Protein AF-A0A2G6PPI5-F1 (afdb_monomer_lite)

Sequence (208 aa):
MIILVDEYDTPIINAFNYTNPPIKSTDKENKTYYEKVIGFMQTFLGKAYKDNIYLEKGLLTGVMRVGKESIFSEWNNIKVYDITSNYFSDKFGFTQKEIEDLLDYFNVGDQLPEVEKWYNGYKFGKTDKIYNPWSIMNYLSNIEDGFQAYWVNSSDYSLIQNHIENLSVNKVIETLIEGKTIQKVIKNNFIFEQFDNNIELLWTLLFH

Secondary structure (DSSP, 8-state):
-EEEES-TTHHHHHHHHHTSS--B-SSTT--BHHHHHHHHHHHHHHHHHSS-TT-SEEEE--SS-TTTTTTSTT-SS-----TT-TTSTTSSSB-HHHHHHHHHHTT-GGGHHHHHHHT--EEETTEEEEB-HHHHHHHHH-GGG----TTTTS---HHHHHHHTSHHHHHHHHHHHTT--------S---GGGTTT-THHHHHHHH-

Structure (mmCIF, N/CA/C/O backbone):
data_AF-A0A2G6PPI5-F1
#
_entry.id   AF-A0A2G6PPI5-F1
#
loop_
_atom_site.group_PDB
_atom_site.id
_atom_site.type_symbol
_atom_site.label_atom_id
_atom_site.label_alt_id
_atom_site.label_comp_id
_atom_site.label_asym_id
_atom_site.label_entity_id
_atom_site.label_seq_id
_atom_site.pdbx_PDB_ins_code
_atom_site.Cartn_x
_atom_site.Cartn_y
_atom_site.Cartn_z
_atom_site.occupancy
_atom_site.B_iso_or_equiv
_atom_site.auth_seq_id
_atom_site.auth_comp_id
_atom_site.auth_asym_id
_atom_site.auth_atom_id
_atom_site.pdbx_PDB_model_num
ATOM 1 N N . MET A 1 1 ? -8.029 -6.102 -26.745 1.00 93.56 1 MET A N 1
ATOM 2 C CA . MET A 1 1 ? -7.362 -6.975 -25.747 1.00 93.56 1 MET A CA 1
ATOM 3 C C . MET A 1 1 ? -7.158 -6.178 -24.476 1.00 93.56 1 MET A C 1
ATOM 5 O O . MET A 1 1 ? -6.730 -5.032 -24.551 1.00 93.56 1 MET A O 1
ATOM 9 N N . ILE A 1 2 ? -7.466 -6.771 -23.328 1.00 96.44 2 ILE A N 1
ATOM 10 C CA . ILE A 1 2 ? -7.207 -6.171 -22.017 1.00 96.44 2 ILE A CA 1
ATOM 11 C C . ILE A 1 2 ? -6.012 -6.903 -21.409 1.00 96.44 2 ILE A C 1
ATOM 13 O O . ILE A 1 2 ? -5.987 -8.131 -21.440 1.00 96.44 2 ILE A O 1
ATOM 17 N N . ILE A 1 3 ? -5.032 -6.163 -20.890 1.00 95.50 3 ILE A N 1
ATOM 18 C CA . ILE A 1 3 ? -3.867 -6.735 -20.205 1.00 95.50 3 ILE A CA 1
ATOM 19 C C . ILE A 1 3 ? -3.870 -6.261 -18.753 1.00 95.50 3 ILE A C 1
ATOM 21 O O . ILE A 1 3 ? -3.833 -5.057 -18.488 1.00 95.50 3 ILE A O 1
ATOM 25 N N . LEU A 1 4 ? -3.912 -7.214 -17.826 1.00 95.81 4 LEU A N 1
ATOM 26 C CA . LEU A 1 4 ? -3.816 -6.985 -16.388 1.00 95.81 4 LEU A CA 1
ATOM 27 C C . LEU A 1 4 ? -2.541 -7.671 -15.901 1.00 95.81 4 LEU A C 1
ATOM 29 O O . LEU A 1 4 ? -2.357 -8.861 -16.154 1.00 95.81 4 LEU A O 1
ATOM 33 N N . VAL A 1 5 ? -1.665 -6.918 -15.250 1.00 93.81 5 VAL A N 1
ATOM 34 C CA . VAL A 1 5 ? -0.437 -7.436 -14.646 1.00 93.81 5 VAL A CA 1
ATOM 35 C C . VAL A 1 5 ? -0.459 -7.049 -13.182 1.00 93.81 5 VAL A C 1
ATOM 37 O O . VAL A 1 5 ? -0.509 -5.862 -12.863 1.00 93.81 5 VAL A O 1
ATOM 40 N N . ASP A 1 6 ? -0.429 -8.062 -12.329 1.00 93.06 6 ASP A N 1
ATOM 41 C CA . ASP A 1 6 ? -0.280 -7.880 -10.895 1.00 93.06 6 ASP A CA 1
ATOM 42 C C . ASP A 1 6 ? 1.181 -8.005 -10.480 1.00 93.06 6 ASP A C 1
ATOM 44 O O . ASP A 1 6 ? 1.959 -8.683 -11.157 1.00 93.06 6 ASP A O 1
ATOM 48 N N . GLU A 1 7 ? 1.537 -7.304 -9.408 1.00 89.50 7 GLU A N 1
ATOM 49 C CA . GLU A 1 7 ? 2.881 -7.258 -8.832 1.00 89.50 7 GLU A CA 1
ATOM 50 C C . GLU A 1 7 ? 4.004 -7.085 -9.874 1.00 89.50 7 GLU A C 1
ATOM 52 O O . GLU A 1 7 ? 5.002 -7.814 -9.896 1.00 89.50 7 GLU A O 1
ATOM 57 N N . TYR A 1 8 ? 3.849 -6.109 -10.781 1.00 89.88 8 TYR A N 1
ATOM 58 C CA . TYR A 1 8 ? 4.819 -5.888 -11.867 1.00 89.88 8 TYR A CA 1
ATOM 59 C C . TYR A 1 8 ? 6.235 -5.575 -11.347 1.00 89.88 8 TYR A C 1
ATOM 61 O O . TYR A 1 8 ? 7.221 -5.727 -12.071 1.00 89.88 8 TYR A O 1
ATOM 69 N N . ASP A 1 9 ? 6.330 -5.095 -10.112 1.00 85.50 9 ASP A N 1
ATOM 70 C CA . ASP A 1 9 ? 7.532 -4.658 -9.424 1.00 85.50 9 ASP A CA 1
ATOM 71 C C . ASP A 1 9 ? 8.243 -5.776 -8.647 1.00 85.50 9 ASP A C 1
ATOM 73 O O . ASP A 1 9 ? 9.457 -5.683 -8.456 1.00 85.50 9 ASP A O 1
ATOM 77 N N . THR A 1 10 ? 7.560 -6.869 -8.289 1.00 87.19 10 THR A N 1
ATOM 78 C CA . THR A 1 10 ? 8.147 -8.008 -7.556 1.00 87.19 10 THR A CA 1
ATOM 79 C C . THR A 1 10 ? 9.418 -8.567 -8.216 1.00 87.19 10 THR A C 1
ATOM 81 O O . THR A 1 10 ? 10.431 -8.722 -7.524 1.00 87.19 10 THR A O 1
ATOM 84 N N . PRO A 1 11 ? 9.469 -8.828 -9.542 1.00 88.38 11 PRO A N 1
ATOM 85 C CA . PRO A 1 11 ? 10.698 -9.299 -10.185 1.00 88.38 11 PRO A CA 1
ATOM 86 C C . PRO A 1 11 ? 11.864 -8.311 -10.052 1.00 88.38 11 PRO A C 1
ATOM 88 O O . PRO A 1 11 ? 13.015 -8.728 -9.930 1.00 88.38 11 PRO A O 1
ATOM 91 N N . ILE A 1 12 ? 11.569 -7.009 -10.061 1.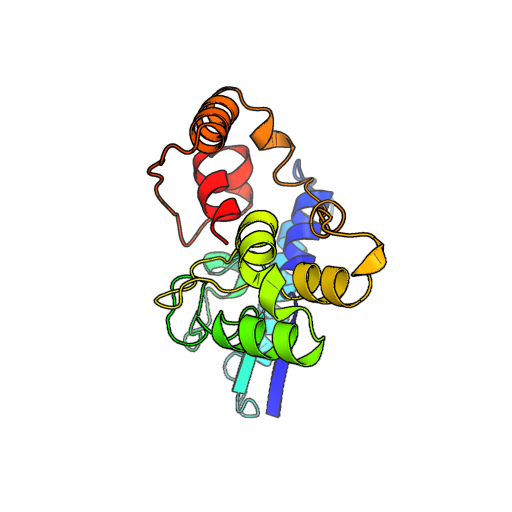00 85.94 12 ILE A N 1
ATOM 92 C CA . ILE A 1 12 ? 12.561 -5.935 -9.966 1.00 85.94 12 ILE A CA 1
ATOM 93 C C . ILE A 1 12 ? 13.124 -5.866 -8.548 1.00 85.94 12 ILE A C 1
ATOM 95 O O . ILE A 1 12 ? 14.342 -5.833 -8.372 1.00 85.94 12 ILE A O 1
ATOM 99 N N . ILE A 1 13 ? 12.234 -5.881 -7.554 1.00 81.19 13 ILE A N 1
ATOM 100 C CA . ILE A 1 13 ? 12.577 -5.870 -6.131 1.00 81.19 13 ILE A CA 1
ATOM 101 C C . ILE A 1 13 ? 13.442 -7.086 -5.794 1.00 81.19 13 ILE A C 1
ATOM 103 O O . ILE A 1 13 ? 14.524 -6.944 -5.227 1.00 81.19 13 ILE A O 1
ATOM 107 N N . ASN A 1 14 ? 13.025 -8.276 -6.230 1.00 84.88 14 ASN A N 1
ATOM 108 C CA . ASN A 1 14 ? 13.793 -9.498 -6.016 1.00 84.88 14 ASN A CA 1
ATOM 109 C C . ASN A 1 14 ? 15.175 -9.411 -6.668 1.00 84.88 14 ASN A C 1
ATOM 111 O O . ASN A 1 14 ? 16.177 -9.750 -6.041 1.00 84.88 14 ASN A O 1
ATOM 115 N N . ALA A 1 15 ? 15.260 -8.930 -7.910 1.00 84.81 15 ALA A N 1
ATOM 116 C CA . ALA A 1 15 ? 16.539 -8.787 -8.596 1.00 84.81 15 ALA A CA 1
ATOM 117 C C . ALA A 1 15 ? 17.489 -7.819 -7.879 1.00 84.81 15 ALA A C 1
ATOM 119 O O . ALA A 1 15 ? 18.691 -8.092 -7.820 1.00 84.81 15 ALA A O 1
ATOM 120 N N . PHE A 1 16 ? 16.958 -6.734 -7.309 1.00 80.12 16 PHE A N 1
ATOM 121 C CA . PHE A 1 16 ? 17.731 -5.829 -6.467 1.00 80.12 16 PHE A CA 1
ATOM 122 C C . PHE A 1 16 ? 18.237 -6.547 -5.210 1.00 80.12 16 PHE A C 1
ATOM 124 O O . PHE A 1 16 ? 19.443 -6.588 -4.985 1.00 80.12 16 PHE A O 1
ATOM 131 N N . ASN A 1 17 ? 17.348 -7.200 -4.455 1.00 78.44 17 ASN A N 1
ATOM 132 C CA . ASN A 1 17 ? 17.696 -7.899 -3.212 1.00 78.44 17 ASN A CA 1
ATOM 133 C C . ASN A 1 17 ? 18.764 -8.982 -3.409 1.00 78.44 17 ASN A C 1
ATOM 135 O O . ASN A 1 17 ? 19.702 -9.078 -2.623 1.00 78.44 17 ASN A O 1
ATOM 139 N N . TYR A 1 18 ? 18.672 -9.769 -4.485 1.00 77.50 18 TYR A N 1
ATOM 140 C CA . TYR A 1 18 ? 19.661 -10.810 -4.787 1.00 77.50 18 TYR A CA 1
ATOM 141 C C . TYR A 1 18 ? 21.028 -10.268 -5.209 1.00 77.50 18 TYR A C 1
ATOM 143 O O . TYR A 1 18 ? 22.013 -11.007 -5.178 1.00 77.50 18 TYR A O 1
ATOM 151 N N . THR A 1 19 ? 21.102 -9.012 -5.649 1.00 73.06 19 THR A N 1
ATOM 152 C CA . THR A 1 19 ? 22.340 -8.408 -6.148 1.00 73.06 19 THR A CA 1
ATOM 153 C C . THR A 1 19 ? 22.688 -7.117 -5.442 1.00 73.06 19 THR A C 1
ATOM 155 O O . THR A 1 19 ? 23.287 -6.242 -6.052 1.00 73.06 19 THR A O 1
ATOM 158 N N . ASN A 1 20 ? 22.362 -7.000 -4.157 1.00 68.19 20 ASN A N 1
ATOM 159 C CA . ASN A 1 20 ? 22.880 -5.928 -3.324 1.00 68.19 20 ASN A CA 1
ATOM 160 C C . ASN A 1 20 ? 23.884 -6.499 -2.301 1.00 68.19 20 ASN A C 1
ATOM 162 O O . ASN A 1 20 ? 23.469 -7.251 -1.418 1.00 68.19 20 ASN A O 1
ATOM 166 N N . PRO A 1 21 ? 25.200 -6.206 -2.408 1.00 67.62 21 PRO A N 1
ATOM 167 C CA . PRO A 1 21 ? 25.845 -5.280 -3.348 1.00 67.62 21 PRO A CA 1
ATOM 168 C C . PRO A 1 21 ? 25.907 -5.802 -4.802 1.00 67.62 21 PRO A C 1
ATOM 170 O O . PRO A 1 21 ? 25.935 -7.017 -5.017 1.00 67.62 21 PRO A O 1
ATOM 173 N N . PRO A 1 22 ? 25.979 -4.903 -5.809 1.00 71.88 22 PRO A N 1
ATOM 174 C CA . PRO A 1 22 ? 25.900 -5.248 -7.231 1.00 71.88 22 PRO A CA 1
ATOM 175 C C . PRO A 1 22 ? 27.011 -6.192 -7.685 1.00 71.88 22 PRO A C 1
ATOM 177 O O . PRO A 1 22 ? 28.192 -5.843 -7.694 1.00 71.88 22 PRO A O 1
ATOM 180 N N . ILE A 1 23 ? 26.611 -7.376 -8.158 1.00 74.44 23 ILE A N 1
ATOM 181 C CA . ILE A 1 23 ? 27.499 -8.346 -8.805 1.00 74.44 23 ILE A CA 1
ATOM 182 C C . ILE A 1 23 ? 27.323 -8.218 -10.318 1.00 74.44 23 ILE A C 1
ATOM 184 O O . ILE A 1 23 ? 26.302 -8.620 -10.885 1.00 74.44 23 ILE A O 1
ATOM 188 N N . LYS A 1 24 ? 28.327 -7.645 -10.988 1.00 74.56 24 LYS A N 1
ATOM 189 C CA . LYS A 1 24 ? 28.357 -7.597 -12.454 1.00 74.56 24 LYS A CA 1
ATOM 190 C C . LYS A 1 24 ? 28.578 -8.994 -13.012 1.00 74.56 24 LYS A C 1
ATOM 192 O O . LYS A 1 24 ? 29.426 -9.743 -12.526 1.00 74.56 24 LYS A O 1
ATOM 197 N N . SER A 1 25 ? 27.814 -9.343 -14.039 1.00 71.12 25 SER A N 1
ATOM 198 C CA . SER A 1 25 ? 28.033 -10.603 -14.739 1.00 71.12 25 SER A CA 1
ATOM 199 C C . SER A 1 25 ? 29.311 -10.553 -15.579 1.00 71.12 25 SER A C 1
ATOM 201 O O . SER A 1 25 ? 29.721 -9.499 -16.056 1.00 71.12 25 SER A O 1
ATOM 203 N N . THR A 1 26 ? 29.936 -11.714 -15.772 1.00 75.75 26 THR A N 1
ATOM 204 C CA . THR A 1 26 ? 31.143 -11.883 -16.600 1.00 75.75 26 THR A CA 1
ATOM 205 C C . THR A 1 26 ? 30.839 -11.975 -18.096 1.00 75.75 26 THR A C 1
ATOM 207 O O . THR A 1 26 ? 31.728 -12.274 -18.895 1.00 75.75 26 THR A O 1
ATOM 210 N N . ASP A 1 27 ? 29.583 -11.761 -18.490 1.00 75.12 27 ASP A N 1
ATOM 211 C CA . ASP A 1 27 ? 29.202 -11.768 -19.893 1.00 75.12 27 ASP A CA 1
ATOM 212 C C . ASP A 1 27 ? 29.627 -10.480 -20.612 1.00 75.12 27 ASP A C 1
ATOM 214 O O . ASP A 1 27 ? 30.097 -9.510 -20.015 1.00 75.12 27 ASP A O 1
ATOM 218 N N . LYS A 1 28 ? 29.479 -10.483 -21.939 1.00 74.25 28 LYS A N 1
ATOM 219 C CA . LYS A 1 28 ? 29.924 -9.383 -22.803 1.00 74.25 28 LYS A CA 1
ATOM 220 C C . LYS A 1 28 ? 29.236 -8.048 -22.504 1.00 74.25 28 LYS A C 1
ATOM 222 O O . LYS A 1 28 ? 29.774 -7.016 -22.892 1.00 74.25 28 LYS A O 1
ATOM 227 N N . GLU A 1 29 ? 28.061 -8.060 -21.875 1.00 76.50 29 GLU A N 1
ATOM 228 C CA . GLU A 1 29 ? 27.301 -6.842 -21.594 1.00 76.50 29 GLU A CA 1
ATOM 229 C C . GLU A 1 29 ? 27.729 -6.177 -20.281 1.00 76.50 29 GLU A C 1
ATOM 231 O O . GLU A 1 29 ? 27.460 -4.991 -20.103 1.00 76.50 29 GLU A O 1
ATOM 236 N N . ASN A 1 30 ? 28.417 -6.903 -19.386 1.00 80.50 30 ASN A N 1
ATOM 237 C CA . ASN A 1 30 ? 28.917 -6.400 -18.099 1.00 80.50 30 ASN A CA 1
ATOM 238 C C . ASN A 1 30 ? 27.819 -5.756 -17.222 1.00 80.50 30 ASN A C 1
ATOM 240 O O . ASN A 1 30 ? 28.081 -4.836 -16.441 1.00 80.50 30 ASN A O 1
ATOM 244 N N . LYS A 1 31 ? 26.580 -6.241 -17.374 1.00 82.00 31 LYS A N 1
ATOM 245 C CA . LYS A 1 31 ? 25.402 -5.817 -16.603 1.00 82.00 31 LYS A CA 1
ATOM 246 C C . LYS A 1 31 ? 25.235 -6.670 -15.349 1.00 82.00 31 LYS A C 1
ATOM 248 O O . LYS A 1 31 ? 25.545 -7.869 -15.350 1.00 82.00 31 LYS A O 1
ATOM 253 N N . THR A 1 32 ? 24.715 -6.066 -14.292 1.00 85.31 32 THR A N 1
ATOM 254 C CA . THR A 1 32 ? 24.200 -6.740 -13.094 1.00 85.31 32 THR A CA 1
ATOM 255 C C . THR A 1 32 ? 22.923 -7.524 -13.416 1.00 85.31 32 THR A C 1
ATOM 257 O O . THR A 1 32 ? 22.286 -7.319 -14.453 1.00 85.31 32 THR A O 1
ATOM 260 N N . TYR A 1 33 ? 22.528 -8.450 -12.538 1.00 85.25 33 TYR A N 1
ATOM 261 C CA . TYR A 1 33 ? 21.252 -9.159 -12.691 1.00 85.25 33 TYR A CA 1
ATOM 262 C C . TYR A 1 33 ? 20.058 -8.195 -12.638 1.00 85.25 33 TYR A C 1
ATOM 264 O O . TYR A 1 33 ? 19.165 -8.290 -13.478 1.00 85.25 33 TYR A O 1
ATOM 272 N N . TYR A 1 34 ? 20.090 -7.223 -11.722 1.00 85.25 34 TYR A N 1
ATOM 273 C CA . TYR A 1 34 ? 19.102 -6.150 -11.635 1.00 85.25 34 TYR A CA 1
ATOM 274 C C . TYR A 1 34 ? 18.933 -5.397 -12.966 1.00 85.25 34 TYR A C 1
ATOM 276 O O . TYR A 1 34 ? 17.823 -5.321 -13.492 1.00 85.25 34 TYR A O 1
ATOM 284 N N . GLU A 1 35 ? 20.025 -4.939 -13.588 1.00 85.75 35 GLU A N 1
ATOM 285 C CA . GLU A 1 35 ? 19.975 -4.243 -14.886 1.00 85.75 35 GLU A CA 1
ATOM 286 C C . GLU A 1 35 ? 19.400 -5.120 -16.011 1.00 85.75 35 GLU A C 1
ATOM 288 O O . GLU A 1 35 ? 18.676 -4.630 -16.882 1.00 85.75 35 GLU A O 1
ATOM 293 N N . LYS A 1 36 ? 19.684 -6.429 -15.997 1.00 88.44 36 LYS A N 1
ATOM 294 C CA . LYS A 1 36 ? 19.104 -7.377 -16.962 1.00 88.44 36 LYS A CA 1
ATOM 295 C C . LYS A 1 36 ? 17.600 -7.530 -16.776 1.00 88.44 36 LYS A C 1
ATOM 297 O O . LYS A 1 36 ? 16.872 -7.537 -17.767 1.00 88.44 36 LYS A O 1
ATOM 302 N N . VAL A 1 37 ? 17.133 -7.626 -15.531 1.00 90.12 37 VAL A N 1
ATOM 303 C CA . VAL A 1 37 ? 15.701 -7.719 -15.216 1.00 90.12 37 VAL A CA 1
ATOM 304 C C . VAL A 1 37 ? 14.978 -6.435 -15.616 1.00 90.12 37 VAL A C 1
ATOM 306 O O . VAL A 1 37 ? 13.949 -6.517 -16.281 1.00 90.12 37 VAL A O 1
ATOM 309 N N . ILE A 1 38 ? 15.543 -5.258 -15.331 1.00 87.69 38 ILE A N 1
ATOM 310 C CA . ILE A 1 38 ? 14.997 -3.976 -15.803 1.00 87.69 38 ILE A CA 1
ATOM 311 C C . ILE A 1 38 ? 14.863 -3.963 -17.333 1.00 87.69 38 ILE A C 1
ATOM 313 O O . ILE A 1 38 ? 13.786 -3.663 -17.847 1.00 87.69 38 ILE A O 1
ATOM 317 N N . GLY A 1 39 ? 15.917 -4.338 -18.067 1.00 89.44 39 GLY A N 1
ATOM 318 C CA . GLY A 1 39 ? 15.889 -4.359 -19.535 1.00 89.44 39 GLY A CA 1
ATOM 319 C C . GLY A 1 39 ? 14.879 -5.359 -20.110 1.00 89.44 39 GLY A C 1
ATOM 320 O O . GLY A 1 39 ? 14.190 -5.065 -21.095 1.00 89.44 39 GLY A O 1
ATOM 321 N N . PHE A 1 40 ? 14.742 -6.525 -19.472 1.00 91.69 40 PHE A N 1
ATOM 322 C CA . PHE A 1 40 ? 13.710 -7.499 -19.815 1.00 91.69 40 PHE A CA 1
ATOM 323 C C . PHE A 1 40 ? 12.308 -6.919 -19.602 1.00 91.69 40 PHE A C 1
ATOM 325 O O . PHE A 1 40 ? 11.506 -6.931 -20.535 1.00 91.69 40 PHE A O 1
ATOM 332 N N . MET A 1 41 ? 12.027 -6.364 -18.418 1.00 91.12 41 MET A N 1
ATOM 333 C CA . MET A 1 41 ? 10.715 -5.806 -18.075 1.00 91.12 41 MET A CA 1
ATOM 334 C C . MET A 1 41 ? 10.343 -4.629 -18.979 1.00 91.12 41 MET A C 1
ATOM 336 O O . MET A 1 41 ? 9.215 -4.572 -19.467 1.00 91.12 41 MET A O 1
ATOM 340 N N . GLN A 1 42 ? 11.296 -3.744 -19.286 1.00 89.06 42 GLN A N 1
ATOM 341 C CA . GLN A 1 42 ? 11.113 -2.642 -20.233 1.00 89.06 42 GLN A CA 1
ATOM 342 C C . GLN A 1 42 ? 10.699 -3.154 -21.618 1.00 89.06 42 GLN A C 1
ATOM 344 O O . GLN A 1 42 ? 9.743 -2.653 -22.207 1.00 89.06 42 GLN A O 1
ATOM 349 N N . THR A 1 43 ? 11.377 -4.186 -22.126 1.00 90.44 43 THR A N 1
ATOM 350 C CA . THR A 1 43 ? 11.065 -4.771 -23.438 1.00 90.44 43 THR A CA 1
ATOM 351 C C . THR A 1 43 ? 9.723 -5.499 -23.427 1.00 90.44 43 THR A C 1
ATOM 353 O O . THR A 1 43 ? 8.919 -5.338 -24.345 1.00 90.44 43 THR A O 1
ATOM 356 N N . PHE A 1 44 ? 9.487 -6.319 -22.404 1.00 91.88 44 PHE A N 1
ATOM 357 C CA . PHE A 1 44 ? 8.300 -7.155 -22.277 1.00 91.88 44 PHE A CA 1
ATOM 358 C C . PHE A 1 44 ? 7.036 -6.307 -22.133 1.00 91.88 44 PHE A C 1
ATOM 360 O O . PHE A 1 44 ? 6.124 -6.406 -22.956 1.00 91.88 44 PHE A O 1
ATOM 367 N N . LEU A 1 45 ? 7.018 -5.414 -21.142 1.00 91.50 45 LEU A N 1
ATOM 368 C CA . LEU A 1 45 ? 5.894 -4.518 -20.914 1.00 91.50 45 LEU A CA 1
ATOM 369 C C . LEU A 1 45 ? 5.783 -3.488 -22.051 1.00 91.50 45 LEU A C 1
ATOM 371 O O . LEU A 1 45 ? 4.684 -3.213 -22.521 1.00 91.50 45 LEU A O 1
ATOM 375 N N . GLY A 1 46 ? 6.901 -2.978 -22.577 1.00 90.12 46 GLY A N 1
ATOM 376 C CA . GLY A 1 46 ? 6.892 -2.067 -23.723 1.00 90.12 46 GLY A CA 1
ATOM 377 C C . GLY A 1 46 ? 6.172 -2.665 -24.932 1.00 90.12 46 GLY A C 1
ATOM 378 O O . GLY A 1 46 ? 5.233 -2.065 -25.439 1.00 90.12 46 GLY A O 1
ATOM 379 N N . LYS A 1 47 ? 6.517 -3.890 -25.345 1.00 90.19 47 LYS A N 1
ATOM 380 C CA . LYS A 1 47 ? 5.832 -4.568 -26.463 1.00 90.19 47 LYS A CA 1
ATOM 381 C C . LYS A 1 47 ? 4.343 -4.815 -26.214 1.00 90.19 47 LYS A C 1
ATOM 383 O O . LYS A 1 47 ? 3.566 -4.861 -27.164 1.00 90.19 47 LYS A O 1
ATOM 388 N N . ALA A 1 48 ? 3.952 -5.020 -24.960 1.00 91.50 48 ALA A N 1
ATOM 389 C CA . ALA A 1 48 ? 2.569 -5.291 -24.596 1.00 91.50 48 ALA A CA 1
ATOM 390 C C . ALA A 1 48 ? 1.705 -4.017 -24.565 1.00 91.50 48 ALA A C 1
ATOM 392 O O . ALA A 1 48 ? 0.557 -4.060 -25.013 1.00 91.50 48 ALA A O 1
ATOM 393 N N . TYR A 1 49 ? 2.246 -2.898 -24.072 1.00 90.31 49 TYR A N 1
ATOM 394 C CA . TYR A 1 49 ? 1.470 -1.699 -23.736 1.00 90.31 49 TYR A CA 1
ATOM 395 C C . TYR A 1 49 ? 1.745 -0.469 -24.617 1.00 90.31 49 TYR A C 1
ATOM 397 O O . TYR A 1 49 ? 0.888 0.415 -24.709 1.00 90.31 49 TYR A O 1
ATOM 405 N N . LYS A 1 50 ? 2.912 -0.386 -25.264 1.00 87.81 50 LYS A N 1
ATOM 406 C CA . LYS A 1 50 ? 3.301 0.729 -26.138 1.00 87.81 50 LYS A CA 1
ATOM 407 C C . LYS A 1 50 ? 3.029 0.369 -27.598 1.00 87.81 50 LYS A C 1
ATOM 409 O O . LYS A 1 50 ? 3.434 -0.692 -28.059 1.00 87.81 50 LYS A O 1
ATOM 414 N N . ASP A 1 51 ? 2.327 1.254 -28.307 1.00 84.81 51 ASP A N 1
ATOM 415 C CA . ASP A 1 51 ? 1.998 1.143 -29.741 1.00 84.81 51 ASP A CA 1
ATOM 416 C C . ASP A 1 51 ? 1.300 -0.174 -30.156 1.00 84.81 51 ASP A C 1
ATOM 418 O O . ASP A 1 51 ? 1.223 -0.521 -31.337 1.00 84.81 51 ASP A O 1
ATOM 422 N N . ASN A 1 52 ? 0.747 -0.914 -29.190 1.00 90.19 52 ASN A N 1
ATOM 423 C CA . ASN A 1 52 ? 0.032 -2.155 -29.443 1.00 90.19 52 ASN A CA 1
ATOM 424 C C . ASN A 1 52 ? -1.399 -1.854 -29.902 1.00 90.19 52 ASN A C 1
ATOM 426 O O . ASN A 1 52 ? -2.280 -1.584 -29.089 1.00 90.19 52 ASN A O 1
ATOM 430 N N . ILE A 1 53 ? -1.644 -1.962 -31.209 1.00 92.69 53 ILE A N 1
ATOM 431 C CA . ILE A 1 53 ? -2.954 -1.696 -31.830 1.00 92.69 53 ILE A CA 1
ATOM 432 C C . ILE A 1 53 ? -4.082 -2.615 -31.337 1.00 92.69 53 ILE A C 1
ATOM 434 O O . ILE A 1 53 ? -5.255 -2.311 -31.538 1.00 92.69 53 ILE A O 1
ATOM 438 N N . TYR A 1 54 ? -3.745 -3.745 -30.710 1.00 94.25 54 TYR A N 1
ATOM 439 C CA . TYR A 1 54 ? -4.725 -4.670 -30.146 1.00 94.25 54 TYR A CA 1
ATOM 440 C C . TYR A 1 54 ? -5.050 -4.358 -28.683 1.00 94.25 54 TYR A C 1
ATOM 442 O O . TYR A 1 54 ? -5.993 -4.941 -28.137 1.00 94.25 54 TYR A O 1
ATOM 450 N N . LEU A 1 55 ? -4.287 -3.477 -28.029 1.00 93.44 55 LEU A N 1
ATOM 451 C CA . LEU A 1 55 ? -4.519 -3.083 -26.648 1.00 93.44 55 LEU A CA 1
ATOM 452 C C . LEU A 1 55 ? -5.700 -2.115 -26.566 1.00 93.44 55 LEU A C 1
ATOM 454 O O . LEU A 1 55 ? -5.678 -1.022 -27.117 1.00 93.44 55 LEU A O 1
ATOM 458 N N . GLU A 1 56 ? -6.720 -2.519 -25.820 1.00 94.44 56 GLU A N 1
ATOM 459 C CA . GLU A 1 56 ? -7.878 -1.686 -25.498 1.00 94.44 56 GLU A CA 1
ATOM 460 C C . GLU A 1 56 ? -7.702 -1.010 -24.133 1.00 94.44 56 GLU A C 1
ATOM 462 O O . GLU A 1 56 ? -7.966 0.181 -23.979 1.00 94.44 56 GLU A O 1
ATOM 467 N N . LYS A 1 57 ? -7.229 -1.764 -23.131 1.00 93.00 57 LYS A N 1
ATOM 468 C CA . LYS A 1 57 ? -6.944 -1.254 -21.787 1.00 93.00 57 LYS A CA 1
ATOM 469 C C . LYS A 1 57 ? -5.827 -2.051 -21.122 1.00 93.00 57 LYS A C 1
ATOM 471 O O . LYS A 1 57 ? -5.730 -3.266 -21.289 1.00 93.00 57 LYS A O 1
ATOM 476 N N . GLY A 1 58 ? -5.021 -1.345 -20.339 1.00 92.62 58 GLY A N 1
ATOM 477 C CA . GLY A 1 58 ? -3.956 -1.901 -19.524 1.00 92.62 58 GLY A CA 1
ATOM 478 C C . GLY A 1 58 ? -4.099 -1.512 -18.054 1.00 92.62 58 GLY A C 1
ATOM 479 O O . GLY A 1 58 ? -4.396 -0.352 -17.769 1.00 92.62 58 GLY A O 1
ATOM 480 N N . LEU A 1 59 ? -3.873 -2.454 -17.138 1.00 92.81 59 LEU A N 1
ATOM 481 C CA . LEU A 1 59 ? -3.709 -2.189 -15.707 1.00 92.81 59 LEU A CA 1
ATOM 482 C C . LEU A 1 59 ? -2.448 -2.892 -15.205 1.00 92.81 59 LEU A C 1
ATOM 484 O O . LEU A 1 59 ? -2.195 -4.041 -15.566 1.00 92.81 59 LEU A O 1
ATOM 488 N N . LEU A 1 60 ? -1.678 -2.171 -14.398 1.00 91.19 60 LEU A N 1
ATOM 489 C CA . LEU A 1 60 ? -0.496 -2.654 -13.697 1.00 91.19 60 LEU A CA 1
ATOM 490 C C . LEU A 1 60 ? -0.701 -2.342 -12.216 1.00 91.19 60 LEU A C 1
ATOM 492 O O . LEU A 1 60 ? -0.998 -1.191 -11.883 1.00 91.19 60 LEU A O 1
ATOM 496 N N . THR A 1 61 ? -0.549 -3.340 -11.355 1.00 91.00 61 THR A N 1
ATOM 497 C CA . THR A 1 61 ? -0.538 -3.181 -9.897 1.00 91.00 61 THR A CA 1
ATOM 498 C C . THR A 1 61 ? 0.819 -3.592 -9.350 1.00 91.00 61 THR A C 1
ATOM 500 O O . THR A 1 61 ? 1.510 -4.432 -9.922 1.00 91.00 61 THR A O 1
ATOM 503 N N . GLY A 1 62 ? 1.235 -2.922 -8.287 1.00 86.19 62 GLY A N 1
ATOM 504 C CA . GLY A 1 62 ? 2.515 -3.127 -7.628 1.00 86.19 62 GLY A CA 1
ATOM 505 C C . GLY A 1 62 ? 2.547 -2.336 -6.332 1.00 86.19 62 GLY A C 1
ATOM 506 O O . GLY A 1 62 ? 1.764 -1.395 -6.166 1.00 86.19 62 GLY A O 1
ATOM 507 N N . VAL A 1 63 ? 3.427 -2.734 -5.423 1.00 78.44 63 VAL A N 1
ATOM 508 C CA . VAL A 1 63 ? 3.554 -2.116 -4.097 1.00 78.44 63 VAL A CA 1
ATOM 509 C C . VAL A 1 63 ? 4.410 -0.861 -4.203 1.00 78.44 63 VAL A C 1
ATOM 511 O O . VAL A 1 63 ? 4.046 0.227 -3.769 1.00 78.44 63 VAL A O 1
ATOM 514 N N . MET A 1 64 ? 5.555 -0.995 -4.855 1.00 73.44 64 MET A N 1
ATOM 515 C CA . MET A 1 64 ? 6.538 0.051 -4.991 1.00 73.44 64 MET A CA 1
ATOM 516 C C . MET A 1 64 ? 6.444 0.718 -6.359 1.00 73.44 64 MET A C 1
ATOM 518 O O . MET A 1 64 ? 6.252 0.114 -7.418 1.00 73.44 64 MET A O 1
ATOM 522 N N . ARG A 1 65 ? 6.691 2.026 -6.358 1.00 68.81 65 ARG A N 1
ATOM 523 C CA . ARG A 1 65 ? 6.802 2.827 -7.578 1.00 68.81 65 ARG A CA 1
ATOM 524 C C . ARG A 1 65 ? 8.194 2.699 -8.211 1.00 68.81 65 ARG A C 1
ATOM 526 O O . ARG A 1 65 ? 8.851 3.697 -8.512 1.00 68.81 65 ARG A O 1
ATOM 533 N N . VAL A 1 66 ? 8.663 1.467 -8.400 1.00 60.06 66 VAL A N 1
ATOM 534 C CA . VAL A 1 66 ? 9.977 1.199 -8.994 1.00 60.06 66 VAL A CA 1
ATOM 535 C C . VAL A 1 66 ? 9.895 1.359 -10.508 1.00 60.06 66 VAL A C 1
ATOM 537 O O . VAL A 1 66 ? 9.043 0.790 -11.180 1.00 60.06 66 VAL A O 1
ATOM 540 N N . GLY A 1 67 ? 10.817 2.136 -11.070 1.00 58.34 67 GLY A N 1
ATOM 541 C CA . GLY A 1 67 ? 11.101 2.062 -12.499 1.00 58.34 67 GLY A CA 1
ATOM 542 C C . GLY A 1 67 ? 10.241 2.924 -13.419 1.00 58.34 67 GLY A C 1
ATOM 543 O O . GLY A 1 67 ? 10.260 2.704 -14.630 1.00 58.34 67 GLY A O 1
ATOM 544 N N . LYS A 1 68 ? 9.575 3.976 -12.914 1.00 59.22 68 LYS A N 1
ATOM 545 C CA . LYS A 1 68 ? 8.994 4.993 -13.813 1.00 59.22 68 LYS A CA 1
ATOM 546 C C . LYS A 1 68 ? 10.040 5.592 -14.761 1.00 59.22 68 LYS A C 1
ATOM 548 O O . LYS A 1 68 ? 9.749 5.787 -15.935 1.00 59.22 68 LYS A O 1
ATOM 553 N N . GLU A 1 69 ? 11.253 5.838 -14.270 1.00 59.00 69 GLU A N 1
ATOM 554 C CA . GLU A 1 69 ? 12.342 6.392 -15.087 1.00 59.00 69 GLU A CA 1
ATOM 555 C C . GLU A 1 69 ? 13.153 5.334 -15.849 1.00 59.00 69 GLU A C 1
ATOM 557 O O . GLU A 1 69 ? 13.874 5.692 -16.774 1.00 59.00 69 GLU A O 1
ATOM 562 N N . SER A 1 70 ? 13.021 4.041 -15.525 1.00 67.12 70 SER A N 1
ATOM 563 C CA . SER A 1 70 ? 13.776 2.972 -16.198 1.00 67.12 70 SER A CA 1
ATOM 564 C C . SER A 1 70 ? 12.919 2.130 -17.149 1.00 67.12 70 SER A C 1
ATOM 566 O O . SER A 1 70 ? 13.251 2.008 -18.322 1.00 67.12 70 SER A O 1
ATOM 568 N N . ILE A 1 71 ? 11.788 1.595 -16.689 1.00 79.75 71 ILE A N 1
ATOM 569 C CA . ILE A 1 71 ? 10.916 0.683 -17.454 1.00 79.75 71 ILE A CA 1
ATOM 570 C C . ILE A 1 71 ? 9.892 1.452 -18.288 1.00 79.75 71 ILE A C 1
ATOM 572 O O . ILE A 1 71 ? 9.574 1.069 -19.414 1.00 79.75 71 ILE A O 1
ATOM 576 N N . PHE A 1 72 ? 9.376 2.546 -17.734 1.00 81.19 72 PHE A N 1
ATOM 577 C CA . PHE A 1 72 ? 8.262 3.296 -18.313 1.00 81.19 72 PHE A CA 1
ATOM 578 C C . PHE A 1 72 ? 8.679 4.604 -18.992 1.00 81.19 72 PHE A C 1
ATOM 580 O O . PHE A 1 72 ? 7.821 5.359 -19.448 1.00 81.19 72 PHE A O 1
ATOM 587 N N . SER A 1 73 ? 9.982 4.875 -19.082 1.00 74.38 73 SER A N 1
ATOM 588 C CA . SER A 1 73 ? 10.534 6.127 -19.618 1.00 74.38 73 SER A CA 1
ATOM 589 C C . SER A 1 73 ? 10.054 6.449 -21.032 1.00 74.38 73 SER A C 1
ATOM 591 O O . SER A 1 73 ? 9.880 7.614 -21.379 1.00 74.38 73 SER A O 1
ATOM 593 N N . GLU A 1 74 ? 9.796 5.422 -21.840 1.00 75.31 74 GLU A N 1
ATOM 594 C CA . GLU A 1 74 ? 9.361 5.592 -23.223 1.00 75.31 74 GLU A CA 1
ATOM 595 C C . GLU A 1 74 ? 7.844 5.507 -23.436 1.00 75.31 74 GLU A C 1
ATOM 597 O O . GLU A 1 74 ? 7.393 5.485 -24.586 1.00 75.31 74 GLU A O 1
ATOM 602 N N . TRP A 1 75 ? 7.056 5.385 -22.366 1.00 83.44 75 TRP A N 1
ATOM 603 C CA . TRP A 1 75 ? 5.608 5.242 -22.463 1.00 83.44 75 TRP A CA 1
ATOM 604 C C . TRP A 1 75 ? 4.956 6.609 -22.304 1.00 83.44 75 TRP A C 1
ATOM 606 O O . TRP A 1 75 ? 5.105 7.286 -21.289 1.00 83.44 75 TRP A O 1
ATOM 616 N N . ASN A 1 76 ? 4.184 7.012 -23.304 1.00 76.81 76 ASN A N 1
ATOM 617 C CA . ASN A 1 76 ? 3.486 8.298 -23.324 1.00 76.81 76 ASN A CA 1
ATOM 618 C C . ASN A 1 76 ? 2.006 8.191 -22.904 1.00 76.81 76 ASN A C 1
ATOM 620 O O . ASN A 1 76 ? 1.305 9.198 -22.869 1.00 76.81 76 ASN A O 1
ATOM 624 N N . ASN A 1 77 ? 1.534 6.988 -22.568 1.00 81.12 77 ASN A N 1
ATOM 625 C CA . ASN A 1 77 ? 0.130 6.654 -22.318 1.00 81.12 77 ASN A CA 1
ATOM 626 C C . ASN A 1 77 ? -0.161 6.185 -20.876 1.00 81.12 77 ASN A C 1
ATOM 628 O O . ASN A 1 77 ? -1.257 5.695 -20.601 1.00 81.12 77 ASN A O 1
ATOM 632 N N . ILE A 1 78 ? 0.785 6.330 -19.940 1.00 85.75 78 ILE A N 1
ATOM 633 C CA . ILE A 1 78 ? 0.610 5.876 -18.551 1.00 85.75 78 ILE A CA 1
ATOM 634 C C . ILE A 1 78 ? -0.075 6.939 -17.700 1.00 85.75 78 ILE A C 1
ATOM 636 O O . ILE A 1 78 ? 0.381 8.080 -17.600 1.00 85.75 78 ILE A O 1
ATOM 640 N N . LYS A 1 79 ? -1.101 6.508 -16.964 1.00 88.31 79 LYS A N 1
ATOM 641 C CA . LYS A 1 79 ? -1.656 7.245 -15.831 1.00 88.31 79 LYS A CA 1
ATOM 642 C C . LYS A 1 79 ? -1.390 6.472 -14.543 1.00 88.31 79 LYS A C 1
ATOM 644 O O . LYS A 1 79 ? -1.692 5.287 -14.466 1.00 88.31 79 LYS A O 1
ATOM 649 N N . VAL A 1 80 ? -0.821 7.151 -13.550 1.00 85.94 80 VAL A N 1
ATOM 650 C CA . VAL A 1 80 ? -0.470 6.567 -12.248 1.00 85.94 80 VAL A CA 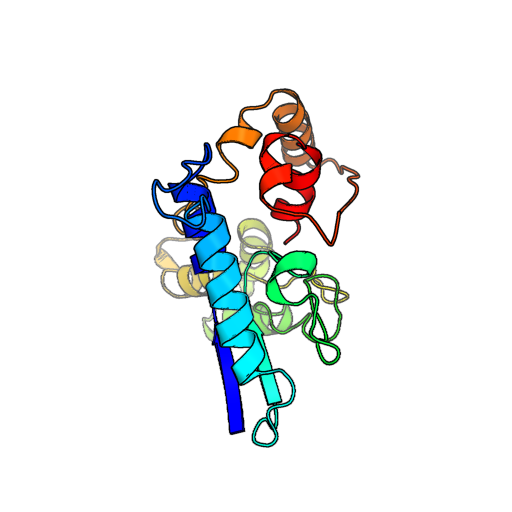1
ATOM 651 C C . VAL A 1 80 ? -1.505 6.993 -11.215 1.00 85.94 80 VAL A C 1
ATOM 653 O O . VAL A 1 80 ? -1.854 8.173 -11.144 1.00 85.94 80 VAL A O 1
ATOM 656 N N . TYR A 1 81 ? -1.972 6.034 -10.421 1.00 89.44 81 TYR A N 1
ATOM 657 C CA . TYR A 1 81 ? -2.892 6.248 -9.312 1.00 89.44 81 TYR A CA 1
ATOM 658 C C . TYR A 1 81 ? -2.266 5.652 -8.050 1.00 89.44 81 TYR A C 1
ATOM 660 O O . TYR A 1 81 ? -2.324 4.446 -7.850 1.00 89.44 81 TYR A O 1
ATOM 668 N N . ASP A 1 82 ? -1.615 6.494 -7.251 1.00 86.38 82 ASP A N 1
ATOM 669 C CA . ASP A 1 82 ? -1.066 6.107 -5.948 1.00 86.38 82 ASP A CA 1
ATOM 670 C C . ASP A 1 82 ? -2.077 6.369 -4.822 1.00 86.38 82 ASP A C 1
ATOM 672 O O . ASP A 1 82 ? -3.205 6.814 -5.065 1.00 86.38 82 ASP A O 1
ATOM 676 N N . ILE A 1 83 ? -1.650 6.134 -3.580 1.00 86.56 83 ILE A N 1
ATOM 677 C CA . ILE A 1 83 ? -2.486 6.285 -2.391 1.00 86.56 83 ILE A CA 1
ATOM 678 C C . ILE A 1 83 ? -3.002 7.713 -2.158 1.00 86.56 83 ILE A C 1
ATOM 680 O O . ILE A 1 83 ? -3.933 7.909 -1.387 1.00 86.56 83 ILE A O 1
ATOM 684 N N . THR A 1 84 ? -2.444 8.729 -2.827 1.00 89.00 84 THR A N 1
ATOM 685 C CA . THR A 1 84 ? -2.934 10.118 -2.749 1.00 89.00 84 THR A CA 1
ATOM 686 C C . THR A 1 84 ? -4.049 10.408 -3.747 1.00 89.00 84 THR A C 1
ATOM 688 O O . THR A 1 84 ? -4.716 11.445 -3.672 1.00 89.00 84 THR A O 1
ATOM 691 N N . SER A 1 85 ? -4.270 9.502 -4.699 1.00 91.19 85 SER A N 1
ATOM 692 C CA . SER A 1 85 ? -5.272 9.670 -5.735 1.00 91.19 85 SER A CA 1
ATOM 693 C C . SER A 1 85 ? -6.679 9.382 -5.227 1.00 91.19 85 SER A C 1
ATOM 695 O O . SER A 1 85 ? -6.950 8.348 -4.628 1.00 91.19 85 SER A O 1
ATOM 697 N N . ASN A 1 86 ? -7.623 10.256 -5.577 1.00 94.06 86 ASN A N 1
ATOM 698 C CA . ASN A 1 86 ? -9.045 10.055 -5.274 1.00 94.06 86 ASN A CA 1
ATOM 699 C C . ASN A 1 86 ? -9.738 9.069 -6.220 1.00 94.06 86 ASN A C 1
ATOM 701 O O . ASN A 1 86 ? -10.908 8.766 -6.030 1.00 94.06 86 ASN A O 1
ATOM 705 N N . TYR A 1 87 ? -9.073 8.635 -7.293 1.00 94.38 87 TYR A N 1
ATOM 706 C CA . TYR A 1 87 ? -9.738 7.840 -8.328 1.00 94.38 87 TYR A CA 1
ATOM 707 C C . TYR A 1 87 ? -10.079 6.421 -7.846 1.00 94.38 87 TYR A C 1
ATOM 709 O O . TYR A 1 87 ? -11.090 5.864 -8.259 1.00 94.38 87 TYR A O 1
ATOM 717 N N . PHE A 1 88 ? -9.241 5.859 -6.969 1.00 92.19 88 PHE A N 1
ATOM 718 C CA . PHE A 1 88 ? -9.404 4.525 -6.383 1.00 92.19 88 PHE A CA 1
ATOM 719 C C . PHE A 1 88 ? -9.343 4.556 -4.851 1.00 92.19 88 PHE A C 1
ATOM 721 O O . PHE A 1 88 ? -9.083 3.534 -4.225 1.00 92.19 88 PHE A O 1
ATOM 728 N N . SER A 1 89 ? -9.547 5.721 -4.230 1.00 93.94 89 SER A N 1
ATOM 729 C CA . SER A 1 89 ? -9.327 5.892 -2.790 1.00 93.94 89 SER A CA 1
ATOM 730 C C . SER A 1 89 ? -10.217 5.012 -1.911 1.00 93.94 89 SER A C 1
ATOM 732 O O . SER A 1 89 ? -9.886 4.770 -0.760 1.00 93.94 89 SER A O 1
ATOM 734 N N . ASP A 1 90 ? -11.334 4.522 -2.435 1.00 94.31 90 ASP A N 1
ATOM 735 C CA . ASP A 1 90 ? -12.261 3.611 -1.766 1.00 94.31 90 ASP A CA 1
ATOM 736 C C . ASP A 1 90 ? -12.099 2.142 -2.203 1.00 94.31 90 ASP A C 1
ATOM 738 O O . ASP A 1 90 ? -12.960 1.326 -1.902 1.00 94.31 90 ASP A O 1
ATOM 742 N N . LYS A 1 91 ? -11.042 1.798 -2.957 1.00 92.56 91 LYS A N 1
ATOM 743 C CA . LYS A 1 91 ? -10.859 0.460 -3.562 1.00 92.56 91 LYS A CA 1
ATOM 744 C C . LYS A 1 91 ? -9.719 -0.364 -2.961 1.00 92.56 91 LYS A C 1
ATOM 746 O O . LYS A 1 91 ? -9.529 -1.502 -3.375 1.00 92.56 91 LYS A O 1
ATOM 751 N N . PHE A 1 92 ? -8.965 0.190 -2.012 1.00 89.56 92 PHE A N 1
ATOM 752 C CA . PHE A 1 92 ? -7.795 -0.464 -1.405 1.00 89.56 92 PHE A CA 1
ATOM 753 C C . PHE A 1 92 ? -8.109 -1.258 -0.127 1.00 89.56 92 PHE A C 1
ATOM 755 O O . PHE A 1 92 ? -7.212 -1.836 0.480 1.00 89.56 92 PHE A O 1
ATOM 762 N N . GLY A 1 93 ? -9.371 -1.298 0.296 1.00 94.12 93 GLY A N 1
ATOM 763 C CA . GLY A 1 93 ? -9.798 -2.022 1.484 1.00 94.12 93 GLY A CA 1
ATOM 764 C C . GLY A 1 93 ? -11.280 -1.821 1.758 1.00 94.12 93 GLY A C 1
ATOM 765 O O . GLY A 1 93 ? -12.008 -1.373 0.875 1.00 94.12 93 GLY A O 1
ATOM 766 N N . PHE A 1 94 ? -11.712 -2.126 2.979 1.00 97.06 94 PHE A N 1
ATOM 767 C CA . PHE A 1 94 ? -13.088 -1.870 3.395 1.00 97.06 94 PHE A CA 1
ATOM 768 C C . PHE A 1 94 ? -13.246 -0.430 3.864 1.00 97.06 94 PHE A C 1
ATOM 770 O O . PHE A 1 94 ? -12.457 0.073 4.659 1.00 97.06 94 PHE A O 1
ATOM 777 N N . THR A 1 95 ? -14.284 0.239 3.395 1.00 97.12 95 THR A N 1
ATOM 778 C CA . THR A 1 95 ? -14.708 1.535 3.919 1.00 97.12 95 THR A CA 1
ATOM 779 C C . THR A 1 95 ? -15.309 1.386 5.314 1.00 97.12 95 THR A C 1
ATOM 781 O O . THR A 1 95 ? -15.807 0.323 5.678 1.00 97.12 95 THR A O 1
ATOM 784 N N . GLN A 1 96 ? -15.350 2.482 6.077 1.00 96.56 96 GLN A N 1
ATOM 785 C CA . GLN A 1 96 ? -16.068 2.533 7.358 1.00 96.56 96 GLN A CA 1
ATOM 786 C C . GLN A 1 96 ? -17.480 1.940 7.265 1.00 96.56 96 GLN A C 1
ATOM 788 O O . GLN A 1 96 ? -17.883 1.167 8.128 1.00 96.56 96 GLN A O 1
ATOM 793 N N . LYS A 1 97 ? -18.220 2.281 6.202 1.00 96.81 97 LYS A N 1
ATOM 794 C CA . LYS A 1 97 ? -19.592 1.808 6.029 1.00 96.81 97 LYS A CA 1
ATOM 795 C C . LYS A 1 97 ? -19.651 0.293 5.817 1.00 96.81 97 LYS A C 1
ATOM 797 O O . LYS A 1 97 ? -20.494 -0.368 6.408 1.00 96.81 97 LYS A O 1
ATOM 802 N N . GLU A 1 98 ? -18.737 -0.254 5.019 1.00 97.81 98 GLU A N 1
ATOM 803 C CA . GLU A 1 98 ? -18.640 -1.702 4.814 1.00 97.81 98 GLU A CA 1
ATOM 804 C C . GLU A 1 98 ? -18.241 -2.435 6.100 1.00 97.81 98 GLU A C 1
ATOM 806 O O . GLU A 1 98 ? -18.728 -3.535 6.329 1.00 97.81 98 GLU A O 1
ATOM 811 N N . ILE A 1 99 ? -17.414 -1.833 6.963 1.00 97.69 99 ILE A N 1
ATOM 812 C CA . ILE A 1 99 ? -17.105 -2.400 8.284 1.00 97.69 99 ILE A CA 1
ATOM 813 C C . ILE A 1 99 ? -18.334 -2.433 9.184 1.00 97.69 99 ILE A C 1
ATOM 815 O O . ILE A 1 99 ? -18.604 -3.471 9.777 1.00 97.69 99 ILE A O 1
ATOM 819 N N . GLU A 1 100 ? -19.090 -1.340 9.271 1.00 97.69 100 GLU A N 1
ATOM 820 C CA . GLU A 1 100 ? -20.344 -1.305 10.035 1.00 97.69 100 GLU A CA 1
ATOM 821 C C . GLU A 1 100 ? -21.308 -2.400 9.555 1.00 97.69 100 GLU A C 1
ATOM 823 O O . GLU A 1 100 ? -21.783 -3.204 10.355 1.00 97.69 100 GLU A O 1
ATOM 828 N N . ASP A 1 101 ? -21.509 -2.497 8.237 1.00 98.12 101 ASP A N 1
ATOM 829 C CA . ASP A 1 101 ? -22.405 -3.488 7.636 1.00 98.12 101 ASP A CA 1
ATOM 830 C C . ASP A 1 101 ? -21.912 -4.934 7.862 1.00 98.12 101 ASP A C 1
ATOM 832 O O . ASP A 1 101 ? -22.717 -5.837 8.107 1.00 98.12 101 ASP A O 1
ATOM 836 N N . LEU A 1 102 ? -20.595 -5.172 7.812 1.00 97.31 102 LEU A N 1
ATOM 837 C CA . LEU A 1 102 ? -19.996 -6.478 8.103 1.00 97.31 102 LEU A CA 1
ATOM 838 C C . LEU A 1 102 ? -20.163 -6.861 9.577 1.00 97.31 102 LEU A C 1
ATOM 840 O O . LEU A 1 102 ? -20.572 -7.982 9.868 1.00 97.31 102 LEU A O 1
ATOM 844 N N . LEU A 1 103 ? -19.870 -5.960 10.514 1.00 97.50 103 LEU A N 1
ATOM 845 C CA . LEU A 1 103 ? -19.990 -6.257 11.943 1.00 97.50 103 LEU A CA 1
ATOM 846 C C . LEU A 1 103 ? -21.442 -6.549 12.334 1.00 97.50 103 LEU A C 1
ATOM 848 O O . LEU A 1 103 ? -21.696 -7.494 13.084 1.00 97.50 103 LEU A O 1
ATOM 852 N N . ASP A 1 104 ? -22.393 -5.804 11.772 1.00 97.62 104 ASP A N 1
ATOM 853 C CA . ASP A 1 104 ? -23.820 -6.064 11.956 1.00 97.62 104 ASP A CA 1
ATOM 854 C C . ASP A 1 104 ? -24.219 -7.436 11.395 1.00 97.62 104 ASP A C 1
ATOM 856 O O . ASP A 1 104 ? -24.927 -8.195 12.060 1.00 97.62 104 ASP A O 1
ATOM 860 N N . TYR A 1 105 ? -23.717 -7.805 10.212 1.00 97.38 105 TYR A N 1
ATOM 861 C CA . TYR A 1 105 ? -23.973 -9.117 9.608 1.00 97.38 105 TYR A CA 1
ATOM 862 C C . TYR A 1 105 ? -23.505 -10.283 10.496 1.00 97.38 105 TYR A C 1
ATOM 864 O O . TYR A 1 105 ? -24.191 -11.302 10.598 1.00 97.38 105 TYR A O 1
ATOM 872 N N . PHE A 1 106 ? -22.366 -10.126 11.176 1.00 96.69 106 PHE A N 1
ATOM 873 C CA . PHE A 1 106 ? -21.832 -11.117 12.116 1.00 96.69 106 PHE A CA 1
ATOM 874 C C . PHE A 1 106 ? -22.405 -10.996 13.542 1.00 96.69 106 PHE A C 1
ATOM 876 O O . PHE A 1 106 ? -22.008 -11.760 14.419 1.00 96.69 106 PHE A O 1
ATOM 883 N N . ASN A 1 107 ? -23.380 -10.109 13.778 1.00 96.75 107 ASN A N 1
ATOM 884 C CA . ASN A 1 107 ? -23.980 -9.824 15.091 1.00 96.75 107 ASN A CA 1
ATOM 885 C C . ASN A 1 107 ? -22.965 -9.354 16.154 1.00 96.75 107 ASN A C 1
ATOM 887 O O . ASN A 1 107 ? -23.112 -9.670 17.334 1.00 96.75 107 ASN A O 1
ATOM 891 N N . VAL A 1 108 ? -21.949 -8.593 15.737 1.00 96.31 108 VAL A N 1
ATOM 892 C CA . VAL A 1 108 ? -20.904 -8.004 16.599 1.00 96.31 108 VAL A CA 1
ATOM 893 C C . VAL A 1 108 ? -20.747 -6.494 16.373 1.00 96.31 108 VAL A C 1
ATOM 895 O O . VAL A 1 108 ? -19.675 -5.926 16.579 1.00 96.31 108 VAL A O 1
ATOM 898 N N . GLY A 1 109 ? -21.815 -5.821 15.932 1.00 95.94 109 GLY A N 1
ATOM 899 C CA . GLY A 1 109 ? -21.830 -4.371 15.683 1.00 95.94 109 GLY A CA 1
ATOM 900 C C . GLY A 1 109 ? -21.430 -3.526 16.900 1.00 95.94 109 GLY A C 1
ATOM 901 O O . GLY A 1 109 ? -20.834 -2.458 16.760 1.00 95.94 109 GLY A O 1
ATOM 902 N N . ASP A 1 110 ? -21.665 -4.031 18.113 1.00 96.56 110 ASP A N 1
ATOM 903 C CA . ASP A 1 110 ? -21.242 -3.410 19.371 1.00 96.56 110 ASP A CA 1
ATOM 904 C C . ASP A 1 110 ? -19.715 -3.392 19.567 1.00 96.56 110 ASP A C 1
ATOM 906 O O . ASP A 1 110 ? -19.208 -2.594 20.358 1.00 96.56 110 ASP A O 1
ATOM 910 N N . GLN A 1 111 ? -18.970 -4.207 18.813 1.00 96.50 111 GLN A N 1
ATOM 911 C CA . GLN A 1 111 ? -17.508 -4.273 18.861 1.00 96.50 111 GLN A CA 1
ATOM 912 C C . GLN A 1 111 ? -16.812 -3.261 17.940 1.00 96.50 111 GLN A C 1
ATOM 914 O O . GLN A 1 111 ? -15.581 -3.180 17.961 1.00 96.50 111 GLN A O 1
ATOM 919 N N . LEU A 1 112 ? -17.561 -2.444 17.183 1.00 96.31 112 LEU A N 1
ATOM 920 C CA . LEU A 1 112 ? -16.995 -1.412 16.305 1.00 96.31 112 LEU A CA 1
ATOM 921 C C . LEU A 1 112 ? -15.919 -0.549 16.999 1.00 96.31 112 LEU A C 1
ATOM 923 O O . LEU A 1 112 ? -14.844 -0.406 16.421 1.00 96.31 112 LEU A O 1
ATOM 927 N N . PRO A 1 113 ? -16.105 -0.035 18.236 1.00 97.12 113 PRO A N 1
ATOM 928 C CA . PRO A 1 113 ? -15.072 0.762 18.902 1.00 97.12 113 PRO A CA 1
ATOM 929 C C . PRO A 1 113 ? -13.739 0.026 19.103 1.00 97.12 113 PRO A C 1
ATOM 931 O O . PRO A 1 113 ? -12.676 0.636 18.987 1.00 97.12 113 PRO A O 1
ATOM 934 N N . GLU A 1 114 ? -13.767 -1.280 19.388 1.00 96.69 114 GLU A N 1
ATOM 935 C CA . GLU A 1 114 ? -12.539 -2.070 19.537 1.00 96.69 114 GLU A CA 1
ATOM 936 C C . GLU A 1 114 ? -11.932 -2.430 18.173 1.00 96.69 114 GLU A C 1
ATOM 938 O O . GLU A 1 114 ? -10.711 -2.396 18.033 1.00 96.69 114 GLU A O 1
ATOM 943 N N . VAL A 1 115 ? -12.750 -2.652 17.138 1.00 95.75 115 VAL A N 1
ATOM 944 C CA . VAL A 1 115 ? -12.283 -2.801 15.746 1.00 95.75 115 VAL A CA 1
ATOM 945 C C . VAL A 1 115 ? -11.550 -1.538 15.279 1.00 95.75 115 VAL A C 1
ATOM 947 O O . VAL A 1 115 ? -10.457 -1.636 14.717 1.00 95.75 115 VAL A O 1
ATOM 950 N N . GLU A 1 116 ? -12.088 -0.345 15.558 1.00 94.94 116 GLU A N 1
ATOM 951 C CA . GLU A 1 116 ? -11.423 0.925 15.224 1.00 94.94 116 GLU A CA 1
ATOM 952 C C . GLU A 1 116 ? -10.095 1.095 15.971 1.00 94.94 116 GLU A C 1
ATOM 954 O O . GLU A 1 116 ? -9.144 1.653 15.430 1.00 94.94 116 GLU A O 1
ATOM 959 N N . LYS A 1 117 ? -10.011 0.603 17.206 1.00 93.50 117 LYS A N 1
ATOM 960 C CA . LYS A 1 117 ? -8.809 0.689 18.039 1.00 93.50 117 LYS A CA 1
ATOM 961 C C . LYS A 1 117 ? -7.712 -0.284 17.604 1.00 93.50 117 LYS A C 1
ATOM 963 O O . LYS A 1 117 ? -6.541 0.082 17.645 1.00 93.50 117 LYS A O 1
ATOM 968 N N . TRP A 1 118 ? -8.076 -1.505 17.216 1.00 93.44 118 TRP A N 1
ATOM 969 C CA . TRP A 1 118 ? -7.123 -2.547 16.824 1.00 93.44 118 TRP A CA 1
ATOM 970 C C . TRP A 1 118 ? -6.676 -2.445 15.377 1.00 93.44 118 TRP A C 1
ATOM 972 O O . TRP A 1 118 ? -5.498 -2.632 15.078 1.00 93.44 118 TRP A O 1
ATOM 982 N N . TYR A 1 119 ? -7.623 -2.185 14.481 1.00 93.25 119 TYR A N 1
ATOM 983 C CA . TYR A 1 119 ? -7.377 -2.253 13.049 1.00 93.25 119 TYR A CA 1
ATOM 984 C C . TYR A 1 119 ? -7.338 -0.870 12.426 1.00 93.25 119 TYR A C 1
ATOM 986 O O . TYR A 1 119 ? -6.448 -0.618 11.615 1.00 93.25 119 TYR A O 1
ATOM 994 N N . ASN A 1 120 ? -8.240 0.023 12.852 1.00 91.56 120 ASN A N 1
ATOM 995 C CA . ASN A 1 120 ? -8.429 1.358 12.282 1.00 91.56 120 ASN A CA 1
ATOM 996 C C . ASN A 1 120 ? -8.411 1.326 10.737 1.00 91.56 120 ASN A C 1
ATOM 998 O O . ASN A 1 120 ? -8.491 0.277 10.096 1.00 91.56 120 ASN A O 1
ATOM 1002 N N . GLY A 1 121 ? -8.288 2.483 10.102 1.00 90.56 121 GLY A N 1
ATOM 1003 C CA . GLY A 1 121 ? -8.045 2.528 8.674 1.00 90.56 121 GLY A CA 1
ATOM 1004 C C . GLY A 1 121 ? -6.998 3.546 8.279 1.00 90.56 121 GLY A C 1
ATOM 1005 O O . GLY A 1 121 ? -6.665 4.482 9.008 1.00 90.56 121 GLY A O 1
ATOM 1006 N N . TYR A 1 122 ? -6.505 3.356 7.068 1.00 91.56 122 TYR A N 1
ATOM 1007 C CA . TYR A 1 122 ? -5.609 4.276 6.397 1.00 91.56 122 TYR A CA 1
ATOM 1008 C C . TYR A 1 122 ? -6.415 5.356 5.678 1.00 91.56 122 TYR A C 1
ATOM 1010 O O . TYR A 1 122 ? -7.597 5.186 5.362 1.00 91.56 122 TYR A O 1
ATOM 1018 N N . LYS A 1 123 ? -5.756 6.476 5.391 1.00 92.44 123 LYS A N 1
ATOM 1019 C CA . LYS A 1 123 ? -6.302 7.517 4.525 1.00 92.44 123 LYS A CA 1
ATOM 1020 C C . LYS A 1 123 ? -5.748 7.335 3.118 1.00 92.44 123 LYS A C 1
ATOM 1022 O O . LYS A 1 123 ? -4.546 7.486 2.916 1.00 92.44 123 LYS A O 1
ATOM 1027 N N . PHE A 1 124 ? -6.629 7.096 2.154 1.00 92.88 124 PHE A N 1
ATOM 1028 C CA . PHE A 1 124 ? -6.291 7.107 0.732 1.00 92.88 124 PHE A CA 1
ATOM 1029 C C . PHE A 1 124 ? -6.984 8.304 0.084 1.00 92.88 124 PHE A C 1
ATOM 1031 O O . PHE A 1 124 ? -8.199 8.451 0.181 1.00 92.88 124 PHE A O 1
ATOM 1038 N N . GLY A 1 125 ? -6.237 9.200 -0.557 1.00 92.19 125 GLY A N 1
ATOM 1039 C CA . GLY A 1 125 ? -6.766 10.443 -1.119 1.00 92.19 125 GLY A CA 1
ATOM 1040 C C . GLY A 1 125 ? -7.646 11.209 -0.119 1.00 92.19 125 GLY A C 1
ATOM 1041 O O . GLY A 1 125 ? -7.178 11.694 0.913 1.00 92.19 125 GLY A O 1
ATOM 1042 N N . LYS A 1 126 ? -8.936 11.334 -0.439 1.00 94.12 126 LYS A N 1
ATOM 1043 C CA . LYS A 1 126 ? -9.971 11.956 0.403 1.00 94.12 126 LYS A CA 1
ATOM 1044 C C . LYS A 1 126 ? -10.801 10.953 1.206 1.00 94.12 126 LYS A C 1
ATOM 1046 O O . LYS A 1 126 ? -11.647 11.393 1.979 1.00 94.12 126 LYS A O 1
ATOM 1051 N N . THR A 1 127 ? -10.596 9.654 1.017 1.00 94.75 127 THR A N 1
ATOM 1052 C CA . THR A 1 127 ? -11.307 8.621 1.764 1.00 94.75 127 THR A CA 1
ATOM 1053 C C . THR A 1 127 ? -10.540 8.309 3.043 1.00 94.75 127 THR A C 1
ATOM 1055 O O . THR A 1 127 ? -9.395 7.858 3.010 1.00 94.75 127 THR A O 1
ATOM 1058 N N . ASP A 1 128 ? -11.176 8.590 4.174 1.00 94.19 128 ASP A N 1
ATOM 1059 C CA . ASP A 1 128 ? -10.668 8.256 5.500 1.00 94.19 128 ASP A CA 1
ATOM 1060 C C . ASP A 1 128 ? -11.152 6.864 5.924 1.00 94.19 128 ASP A C 1
ATOM 1062 O O . ASP A 1 128 ? -12.197 6.398 5.465 1.00 94.19 128 ASP A O 1
ATOM 1066 N N . LYS A 1 129 ? -10.399 6.230 6.830 1.00 94.25 129 LYS A N 1
ATOM 1067 C CA . LYS A 1 129 ? -10.730 4.933 7.435 1.00 94.25 129 LYS A CA 1
ATOM 1068 C C . LYS A 1 129 ? -10.983 3.818 6.405 1.00 94.25 129 LYS A C 1
ATOM 1070 O O . LYS A 1 129 ? -12.048 3.205 6.377 1.00 94.25 129 LYS A O 1
ATOM 1075 N N . ILE A 1 130 ? -9.987 3.551 5.562 1.00 96.38 130 ILE A N 1
ATOM 1076 C CA . ILE A 1 130 ? -9.935 2.331 4.750 1.00 96.38 130 ILE A CA 1
ATOM 1077 C C . ILE A 1 130 ? -9.238 1.232 5.545 1.00 96.38 130 ILE A C 1
ATOM 1079 O O . ILE A 1 130 ? -8.034 1.299 5.796 1.00 96.38 130 ILE A O 1
ATOM 1083 N N . TYR A 1 131 ? -10.011 0.236 5.950 1.00 95.88 131 TYR A N 1
ATOM 1084 C CA . TYR A 1 131 ? -9.585 -0.874 6.784 1.00 95.88 131 TYR A CA 1
ATOM 1085 C C . TYR A 1 131 ? -8.916 -1.957 5.952 1.00 95.88 131 TYR A C 1
ATOM 1087 O O . TYR A 1 131 ? -9.332 -2.274 4.833 1.00 95.88 131 TYR A O 1
ATOM 1095 N N . ASN A 1 132 ? -7.894 -2.566 6.541 1.00 93.62 132 ASN A N 1
ATOM 1096 C CA . ASN A 1 132 ? -7.186 -3.679 5.941 1.00 93.62 132 ASN A CA 1
ATOM 1097 C C . ASN A 1 132 ? -8.091 -4.927 5.824 1.00 93.62 132 ASN A C 1
ATOM 1099 O O . ASN A 1 132 ? -8.522 -5.444 6.860 1.00 93.62 132 ASN A O 1
ATOM 1103 N N . PRO A 1 133 ? -8.347 -5.463 4.612 1.00 94.12 133 PRO A N 1
ATOM 1104 C CA . PRO A 1 133 ? -9.249 -6.602 4.452 1.00 94.12 133 PRO A CA 1
ATOM 1105 C C . PRO A 1 133 ? -8.791 -7.859 5.184 1.00 94.12 133 PRO A C 1
ATOM 1107 O O . PRO A 1 133 ? -9.612 -8.559 5.770 1.00 94.12 133 PRO A O 1
ATOM 1110 N N . TRP A 1 134 ? -7.486 -8.140 5.188 1.00 93.00 134 TRP A N 1
ATOM 1111 C CA . TRP A 1 134 ? -6.938 -9.329 5.833 1.00 93.00 134 TRP A CA 1
ATOM 1112 C C . TRP A 1 134 ? -7.186 -9.308 7.340 1.00 93.00 134 TRP A C 1
ATOM 1114 O O . TRP A 1 134 ? -7.727 -10.270 7.883 1.00 93.00 134 TRP A O 1
ATOM 1124 N N . SER A 1 135 ? -6.860 -8.200 8.007 1.00 93.31 135 SER A N 1
ATOM 1125 C CA . SER A 1 135 ? -7.065 -8.055 9.450 1.00 93.31 135 SER A CA 1
ATOM 1126 C C . SER A 1 135 ? -8.531 -8.216 9.851 1.00 93.31 135 SER A C 1
ATOM 1128 O O . SER A 1 135 ? -8.834 -8.960 10.782 1.00 93.31 135 SER A O 1
ATOM 1130 N N . ILE A 1 136 ? -9.443 -7.575 9.114 1.00 95.62 136 ILE A N 1
ATOM 1131 C CA . ILE A 1 136 ? -10.882 -7.625 9.394 1.00 95.62 136 ILE A CA 1
ATOM 1132 C C . ILE A 1 136 ? -11.444 -9.026 9.165 1.00 95.62 136 ILE A C 1
ATOM 1134 O O . ILE A 1 136 ? -12.138 -9.552 10.031 1.00 95.62 136 ILE A O 1
ATOM 1138 N N . MET A 1 137 ? -11.121 -9.663 8.037 1.00 95.56 137 MET A N 1
ATOM 1139 C CA . MET A 1 137 ? -11.627 -11.004 7.738 1.00 95.56 137 MET A CA 1
ATOM 1140 C C . MET A 1 137 ? -11.092 -12.056 8.714 1.00 95.56 137 MET A C 1
ATOM 1142 O O . MET A 1 137 ? -11.821 -12.979 9.076 1.00 95.56 137 MET A O 1
ATOM 1146 N N . ASN A 1 138 ? -9.845 -11.924 9.176 1.00 95.06 138 ASN A N 1
ATOM 1147 C CA . ASN A 1 138 ? -9.294 -12.832 10.182 1.00 95.06 138 ASN A CA 1
ATOM 1148 C C . ASN A 1 138 ? -9.964 -12.655 11.544 1.00 95.06 138 ASN A C 1
ATOM 1150 O O . ASN A 1 138 ? -10.312 -13.648 12.173 1.00 95.06 138 ASN A O 1
ATOM 1154 N N . TYR A 1 139 ? -10.212 -11.418 11.969 1.00 95.62 139 TYR A N 1
ATOM 1155 C CA . TYR A 1 139 ? -10.980 -11.168 13.184 1.00 95.62 139 TYR A CA 1
ATOM 1156 C C . TYR A 1 139 ? -12.401 -11.740 13.078 1.00 95.62 139 TYR A C 1
ATOM 1158 O O . TYR A 1 139 ? -12.810 -12.517 13.933 1.00 95.62 139 TYR A O 1
ATOM 1166 N N . LEU A 1 140 ? -13.126 -11.441 11.994 1.00 96.06 140 LEU A N 1
ATOM 1167 C CA . LEU A 1 140 ? -14.498 -11.924 11.795 1.00 96.06 140 LEU A CA 1
ATOM 1168 C C . LEU A 1 140 ? -14.594 -13.454 11.700 1.00 96.06 140 LEU A C 1
ATOM 1170 O O . LEU A 1 140 ? -15.612 -14.031 12.073 1.00 96.06 140 LEU A O 1
ATOM 1174 N N . SER A 1 141 ? -13.551 -14.124 11.207 1.00 95.69 141 SER A N 1
ATOM 1175 C CA . SER A 1 141 ? -13.509 -15.592 11.151 1.00 95.69 141 SER A CA 1
ATOM 1176 C C . SER A 1 141 ? -13.101 -16.250 12.470 1.00 95.69 141 SER A C 1
ATOM 1178 O O . SER A 1 141 ? -13.417 -17.421 12.660 1.00 95.69 141 SER A O 1
ATOM 1180 N N . ASN A 1 142 ? -12.457 -15.517 13.384 1.00 95.00 142 ASN A N 1
ATOM 1181 C CA . ASN A 1 142 ? -11.940 -16.035 14.654 1.00 95.00 142 ASN A CA 1
ATOM 1182 C C . ASN A 1 142 ? -12.388 -15.165 15.843 1.00 95.00 142 ASN A C 1
ATOM 1184 O O . ASN A 1 142 ? -11.609 -14.891 16.750 1.00 95.00 142 ASN A O 1
ATOM 1188 N N . ILE A 1 143 ? -13.651 -14.721 15.849 1.00 93.69 143 ILE A N 1
ATOM 1189 C CA . ILE A 1 143 ? -14.192 -13.809 16.877 1.00 93.69 143 ILE A CA 1
ATOM 1190 C C . ILE A 1 143 ? -14.002 -14.378 18.296 1.00 93.69 143 ILE A C 1
ATOM 1192 O O . ILE A 1 143 ? -13.740 -13.622 19.230 1.00 93.69 143 ILE A O 1
ATOM 1196 N N . GLU A 1 144 ? -1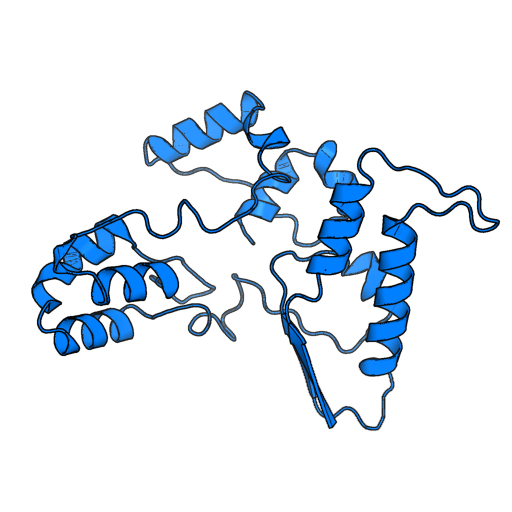4.094 -15.703 18.459 1.00 93.69 144 GLU A N 1
ATOM 1197 C CA . GLU A 1 144 ? -13.885 -16.392 19.743 1.00 93.69 144 GLU A CA 1
ATOM 1198 C C . GLU A 1 144 ? -12.454 -16.237 20.286 1.00 93.69 144 GLU A C 1
ATOM 1200 O O . GLU A 1 144 ? -12.261 -16.207 21.503 1.00 93.69 144 GLU A O 1
ATOM 1205 N N . ASP A 1 145 ? -11.467 -16.062 19.403 1.00 93.12 145 ASP A N 1
ATOM 1206 C CA . ASP A 1 145 ? -10.062 -15.842 19.763 1.00 93.12 145 ASP A CA 1
ATOM 1207 C C . ASP A 1 145 ? -9.760 -14.368 20.095 1.00 93.12 145 ASP A C 1
ATOM 1209 O O . ASP A 1 145 ? -8.648 -14.029 20.519 1.00 93.12 145 ASP A O 1
ATOM 1213 N N . GLY A 1 146 ? -10.749 -13.488 19.912 1.00 92.06 146 GLY A N 1
ATOM 1214 C CA . GLY A 1 146 ? -10.658 -12.058 20.161 1.00 92.06 146 GLY A CA 1
ATOM 1215 C C . GLY A 1 146 ? -9.777 -11.304 19.162 1.00 92.06 146 GLY A C 1
ATOM 1216 O O . GLY A 1 146 ? -9.421 -11.780 18.086 1.00 92.06 146 GLY A O 1
ATOM 1217 N N . PHE A 1 147 ? -9.432 -10.068 19.520 1.00 94.31 147 PHE A N 1
ATOM 1218 C CA . PHE A 1 147 ? -8.612 -9.205 18.676 1.00 94.31 147 PHE A CA 1
ATOM 1219 C C . PHE A 1 147 ? -7.142 -9.629 18.687 1.00 94.31 147 PHE A C 1
ATOM 1221 O O . PHE A 1 147 ? -6.530 -9.783 19.745 1.00 94.31 147 PHE A O 1
ATOM 1228 N N . GLN A 1 148 ? -6.558 -9.753 17.496 1.00 92.50 148 GLN A N 1
ATOM 1229 C CA . GLN A 1 148 ? -5.150 -10.099 17.313 1.00 92.50 148 GLN A CA 1
ATOM 1230 C C . GLN A 1 148 ? -4.480 -9.233 16.248 1.00 92.50 148 GLN A C 1
ATOM 1232 O O . GLN A 1 148 ? -5.131 -8.659 15.372 1.00 92.50 148 GLN A O 1
ATOM 1237 N N . ALA A 1 149 ? -3.149 -9.182 16.295 1.00 89.44 149 ALA A N 1
ATOM 1238 C CA . ALA A 1 149 ? -2.318 -8.459 15.340 1.00 89.44 149 ALA A CA 1
ATOM 1239 C C . ALA A 1 149 ? -2.104 -9.263 14.036 1.00 89.44 149 ALA A C 1
ATOM 1241 O O . ALA A 1 149 ? -0.984 -9.645 13.699 1.00 89.44 149 ALA A O 1
ATOM 1242 N N . TYR A 1 150 ? -3.186 -9.517 13.291 1.00 84.94 150 TYR A N 1
ATOM 1243 C CA . TYR A 1 150 ? -3.207 -10.389 12.102 1.00 84.94 150 TYR A CA 1
ATOM 1244 C C . TYR A 1 150 ? -2.289 -9.962 10.943 1.00 84.94 150 TYR A C 1
ATOM 1246 O O . TYR A 1 150 ? -1.985 -10.776 10.073 1.00 84.94 150 TYR A O 1
ATOM 1254 N N . TRP A 1 151 ? -1.829 -8.709 10.932 1.00 75.50 151 TRP A N 1
ATOM 1255 C CA . TRP A 1 151 ? -0.926 -8.170 9.909 1.00 75.50 151 TRP A CA 1
ATOM 1256 C C . TRP A 1 151 ? 0.568 -8.408 10.198 1.00 75.50 151 TRP A C 1
ATOM 1258 O O . TRP A 1 151 ? 1.395 -8.313 9.299 1.00 75.50 151 TRP A O 1
ATOM 1268 N N . VAL A 1 152 ? 0.954 -8.723 11.441 1.00 69.06 152 VAL A N 1
ATOM 1269 C CA . VAL A 1 152 ? 2.377 -8.739 11.855 1.00 69.06 152 VAL A CA 1
ATOM 1270 C C . VAL A 1 152 ? 3.191 -9.850 11.174 1.00 69.06 152 VAL A C 1
ATOM 1272 O O . VAL A 1 152 ? 4.406 -9.737 11.055 1.00 69.06 152 VAL A O 1
ATOM 1275 N N . ASN A 1 153 ? 2.538 -10.905 10.683 1.00 59.03 153 ASN A N 1
ATOM 1276 C CA . ASN A 1 153 ? 3.215 -12.097 10.162 1.00 59.03 153 ASN A CA 1
ATOM 1277 C C . ASN A 1 153 ? 3.194 -12.221 8.627 1.00 59.03 153 ASN A C 1
ATOM 1279 O O . ASN A 1 153 ? 3.575 -13.270 8.112 1.00 59.03 153 ASN A O 1
ATOM 1283 N N . SER A 1 154 ? 2.726 -11.210 7.885 1.00 58.28 154 SER A N 1
ATOM 1284 C CA . SER A 1 154 ? 2.436 -11.352 6.448 1.00 58.28 154 SER A CA 1
ATOM 1285 C C . SER A 1 154 ? 3.466 -10.753 5.482 1.00 58.28 154 SER A C 1
ATOM 1287 O O . SER A 1 154 ? 3.231 -10.824 4.279 1.00 58.28 154 SER A O 1
ATOM 1289 N N . SER A 1 155 ? 4.589 -10.176 5.933 1.00 58.97 155 SER A N 1
ATOM 1290 C CA . SER A 1 155 ? 5.528 -9.499 5.016 1.00 58.97 155 SER A CA 1
ATOM 1291 C C . SER A 1 155 ? 7.011 -9.789 5.249 1.00 58.97 155 SER A C 1
ATOM 1293 O O . SER A 1 155 ? 7.470 -9.938 6.379 1.00 58.97 155 SER A O 1
ATOM 1295 N N . ASP A 1 156 ? 7.760 -9.804 4.144 1.00 59.53 156 ASP A N 1
ATOM 1296 C CA . ASP A 1 156 ? 9.223 -9.804 4.102 1.00 59.53 156 ASP A CA 1
ATOM 1297 C C . ASP A 1 156 ? 9.732 -8.357 4.245 1.00 59.53 156 ASP A C 1
ATOM 1299 O O . ASP A 1 156 ? 9.494 -7.506 3.388 1.00 59.53 156 ASP A O 1
ATOM 1303 N N . TYR A 1 157 ? 10.392 -8.063 5.369 1.00 61.69 157 TYR A N 1
ATOM 1304 C CA . TYR A 1 157 ? 10.864 -6.721 5.736 1.00 61.69 157 TYR A CA 1
ATOM 1305 C C . TYR A 1 157 ? 12.322 -6.454 5.346 1.00 61.69 157 TYR A C 1
ATOM 1307 O O . TYR A 1 157 ? 12.872 -5.423 5.740 1.00 61.69 157 TYR A O 1
ATOM 1315 N N . SER A 1 158 ? 12.965 -7.360 4.603 1.00 65.81 158 SER A N 1
ATOM 1316 C CA . SER A 1 158 ? 14.416 -7.334 4.355 1.00 65.81 158 SER A CA 1
ATOM 1317 C C . SER A 1 158 ? 14.935 -5.994 3.818 1.00 65.81 158 SER A C 1
ATOM 1319 O O . SER A 1 158 ? 16.010 -5.544 4.213 1.00 65.81 158 SER A O 1
ATOM 1321 N N . LEU A 1 159 ? 14.142 -5.308 2.990 1.00 66.19 159 LEU A N 1
ATOM 1322 C CA . LEU A 1 159 ? 14.472 -3.987 2.452 1.00 66.19 159 LEU A CA 1
ATOM 1323 C C . LEU A 1 159 ? 14.502 -2.874 3.497 1.00 66.19 159 LEU A C 1
ATOM 1325 O O . LEU A 1 159 ? 15.325 -1.970 3.416 1.00 66.19 159 LEU A O 1
ATOM 1329 N N . ILE A 1 160 ? 13.583 -2.909 4.455 1.00 71.12 160 ILE A N 1
ATOM 1330 C CA . ILE A 1 160 ? 13.384 -1.823 5.415 1.00 71.12 160 ILE A CA 1
ATOM 1331 C C . ILE A 1 160 ? 14.200 -2.066 6.691 1.00 71.12 160 ILE A C 1
ATOM 1333 O O . ILE A 1 160 ? 14.619 -1.119 7.358 1.00 71.12 160 ILE A O 1
ATOM 1337 N N . GLN A 1 161 ? 14.455 -3.333 7.020 1.00 71.62 161 GLN A N 1
ATOM 1338 C CA . GLN A 1 161 ? 15.118 -3.748 8.252 1.00 71.62 161 GLN A 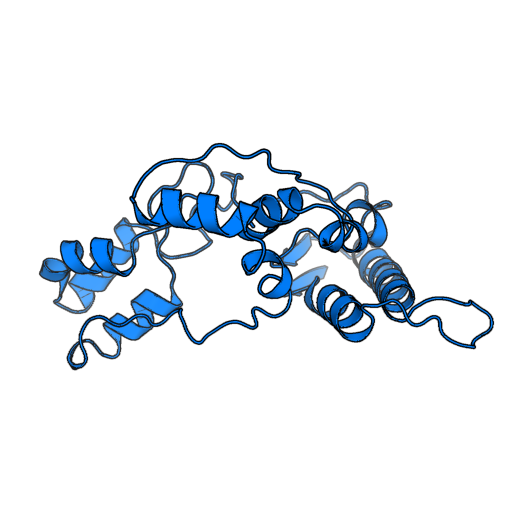CA 1
ATOM 1339 C C . GLN A 1 161 ? 16.494 -3.089 8.426 1.00 71.62 161 GLN A C 1
ATOM 1341 O O . GLN A 1 161 ? 16.775 -2.539 9.490 1.00 71.62 161 GLN A O 1
ATOM 1346 N N . ASN A 1 162 ? 17.297 -3.038 7.359 1.00 68.56 162 ASN A N 1
ATOM 1347 C CA . ASN A 1 162 ? 18.633 -2.431 7.387 1.00 68.56 162 ASN A CA 1
ATOM 1348 C C . ASN A 1 162 ? 18.606 -0.918 7.684 1.00 68.56 162 ASN A C 1
ATOM 1350 O O . ASN A 1 162 ? 19.573 -0.367 8.211 1.00 68.56 162 ASN A O 1
ATOM 1354 N N . HIS A 1 163 ? 17.501 -0.234 7.371 1.00 71.50 163 HIS A N 1
ATOM 1355 C CA . HIS A 1 163 ? 17.352 1.209 7.574 1.00 71.50 163 HIS A CA 1
ATOM 1356 C C . HIS A 1 163 ? 16.661 1.557 8.893 1.00 71.50 163 HIS A C 1
ATOM 1358 O O . HIS A 1 163 ? 16.935 2.626 9.442 1.00 71.50 163 HIS A O 1
ATOM 1364 N N . ILE A 1 164 ? 15.809 0.671 9.425 1.00 73.12 164 ILE A N 1
ATOM 1365 C CA . ILE A 1 164 ? 15.168 0.851 10.740 1.00 73.12 164 ILE A CA 1
ATOM 1366 C C . ILE A 1 164 ? 16.213 0.881 11.860 1.00 73.12 164 ILE A C 1
ATOM 1368 O O . ILE A 1 164 ? 16.092 1.683 12.782 1.00 73.12 164 ILE A O 1
ATOM 1372 N N . GLU A 1 165 ? 17.279 0.083 11.767 1.00 72.38 165 GLU A N 1
ATOM 1373 C CA . GLU A 1 165 ? 18.338 0.043 12.790 1.00 72.38 165 GLU A CA 1
ATOM 1374 C C . GLU A 1 165 ? 19.138 1.357 12.900 1.00 72.38 165 GLU A C 1
ATOM 1376 O O . GLU A 1 165 ? 19.895 1.573 13.851 1.00 72.38 165 GLU A O 1
ATOM 1381 N N . ASN A 1 166 ? 18.944 2.292 11.967 1.00 77.88 166 ASN A N 1
ATOM 1382 C CA . ASN A 1 166 ? 19.574 3.598 12.019 1.00 77.88 166 ASN A CA 1
ATOM 1383 C C . ASN A 1 166 ? 19.016 4.458 13.172 1.00 77.88 166 ASN A C 1
ATOM 1385 O O . ASN A 1 166 ? 17.829 4.778 13.233 1.00 77.88 166 ASN A O 1
ATOM 1389 N N . LEU A 1 167 ? 19.907 4.950 14.041 1.00 73.06 167 LEU A N 1
ATOM 1390 C CA . LEU A 1 167 ? 19.562 5.782 15.206 1.00 73.06 167 LEU A CA 1
ATOM 1391 C C . LEU A 1 167 ? 18.700 7.013 14.881 1.00 73.06 167 LEU A C 1
ATOM 1393 O O . LEU A 1 167 ? 17.918 7.455 15.723 1.00 73.06 167 LEU A O 1
ATOM 1397 N N . SER A 1 168 ? 18.847 7.601 13.691 1.00 81.06 168 SER A N 1
ATOM 1398 C CA . SER A 1 168 ? 18.040 8.761 13.293 1.00 81.06 168 SER A CA 1
ATOM 1399 C C . SER A 1 168 ? 16.596 8.390 12.944 1.00 81.06 168 SER A C 1
ATOM 1401 O O . SER A 1 168 ? 15.691 9.172 13.228 1.00 81.06 168 SER A O 1
ATOM 1403 N N . VAL A 1 169 ? 16.369 7.190 12.404 1.00 83.81 169 VAL A N 1
ATOM 1404 C CA . VAL A 1 169 ? 15.034 6.641 12.127 1.00 83.81 169 VAL A CA 1
ATOM 1405 C C . VAL A 1 169 ? 14.362 6.215 13.424 1.00 83.81 169 VAL A C 1
ATOM 1407 O O . VAL A 1 169 ? 13.204 6.567 13.636 1.00 83.81 169 VAL A O 1
ATOM 1410 N N . ASN A 1 170 ? 15.099 5.579 14.337 1.00 84.31 170 ASN A N 1
ATOM 1411 C CA . ASN A 1 170 ? 14.564 5.169 15.637 1.00 84.31 170 ASN A CA 1
ATOM 1412 C C . ASN A 1 170 ? 13.946 6.332 16.421 1.00 84.31 170 ASN A C 1
ATOM 1414 O O . ASN A 1 170 ? 12.819 6.214 16.884 1.00 84.31 170 ASN A O 1
ATOM 1418 N N . LYS A 1 171 ? 14.596 7.501 16.470 1.00 86.50 171 LYS A N 1
ATOM 1419 C CA . LYS A 1 171 ? 14.026 8.694 17.134 1.00 86.50 171 LYS A CA 1
ATOM 1420 C C . LYS A 1 171 ? 12.704 9.161 16.518 1.00 86.50 171 LYS A C 1
ATOM 1422 O O . LYS A 1 171 ? 11.828 9.685 17.208 1.00 86.50 171 LYS A O 1
ATOM 1427 N N . VAL A 1 172 ? 12.571 9.016 15.201 1.00 88.19 172 VAL A N 1
ATOM 1428 C CA . VAL A 1 172 ? 11.343 9.366 14.481 1.00 88.19 172 VAL A CA 1
ATOM 1429 C C . VAL A 1 172 ? 10.243 8.355 14.805 1.00 88.19 172 VAL A C 1
ATOM 1431 O O . VAL A 1 172 ? 9.118 8.759 15.085 1.00 88.19 172 VAL A O 1
ATOM 1434 N N . ILE A 1 173 ? 10.574 7.063 14.840 1.00 86.62 173 ILE A N 1
ATOM 1435 C CA . ILE A 1 173 ? 9.652 5.994 15.241 1.00 86.62 173 ILE A CA 1
ATOM 1436 C C . ILE A 1 173 ? 9.202 6.177 16.698 1.00 86.62 173 ILE A C 1
ATOM 1438 O O . ILE A 1 173 ? 8.009 6.121 16.964 1.00 86.62 173 ILE A O 1
ATOM 1442 N N . GLU A 1 174 ? 10.112 6.475 17.628 1.00 89.50 174 GLU A N 1
ATOM 1443 C CA . GLU A 1 174 ? 9.785 6.775 19.032 1.00 89.50 174 GLU A CA 1
ATOM 1444 C C . GLU A 1 174 ? 8.772 7.923 19.138 1.00 89.50 174 GLU A C 1
ATOM 1446 O O . GLU A 1 174 ? 7.767 7.813 19.835 1.00 89.50 174 GLU A O 1
ATOM 1451 N N . THR A 1 175 ? 8.985 8.996 18.370 1.00 91.25 175 THR A N 1
ATOM 1452 C CA . THR A 1 175 ? 8.056 10.135 18.307 1.00 91.25 175 THR A CA 1
ATOM 1453 C C . THR A 1 175 ? 6.660 9.701 17.842 1.00 91.25 175 THR A C 1
ATOM 1455 O O . THR A 1 175 ? 5.658 10.140 18.407 1.00 91.25 175 THR A O 1
ATOM 1458 N N . LEU A 1 176 ? 6.579 8.822 16.839 1.00 90.19 176 LEU A N 1
ATOM 1459 C CA . LEU A 1 176 ? 5.311 8.272 16.353 1.00 90.19 176 LEU A CA 1
ATOM 1460 C C . LEU A 1 176 ? 4.637 7.356 17.387 1.00 90.19 176 LEU A C 1
ATOM 1462 O O . LEU A 1 176 ? 3.424 7.441 17.564 1.00 90.19 176 LEU A O 1
ATOM 1466 N N . ILE A 1 177 ? 5.406 6.522 18.097 1.00 88.88 177 ILE A N 1
ATOM 1467 C CA . ILE A 1 177 ? 4.902 5.637 19.164 1.00 88.88 177 ILE A CA 1
ATOM 1468 C C . ILE A 1 177 ? 4.308 6.453 20.319 1.00 88.88 177 ILE A C 1
ATOM 1470 O O . ILE A 1 177 ? 3.296 6.066 20.896 1.00 88.88 177 ILE A O 1
ATOM 1474 N N . GLU A 1 178 ? 4.882 7.618 20.622 1.00 93.25 178 GLU A N 1
ATOM 1475 C CA . GLU A 1 178 ? 4.332 8.573 21.593 1.00 93.25 178 GLU A CA 1
ATOM 1476 C C . GLU A 1 178 ? 3.049 9.284 21.107 1.00 93.25 178 GLU A C 1
ATOM 1478 O O . GLU A 1 178 ? 2.515 10.145 21.810 1.00 93.25 178 GLU A O 1
ATOM 1483 N N . GLY A 1 179 ? 2.551 8.965 19.907 1.00 89.56 179 GLY A N 1
ATOM 1484 C CA . GLY A 1 179 ? 1.353 9.565 19.318 1.00 89.56 179 GLY A CA 1
ATOM 1485 C C . GLY A 1 179 ? 1.572 10.974 18.763 1.00 89.56 179 GLY A C 1
ATOM 1486 O O . GLY A 1 179 ? 0.605 11.698 18.524 1.00 89.56 179 GLY A O 1
ATOM 1487 N N . LYS A 1 180 ? 2.828 11.396 18.575 1.00 94.31 180 LYS A N 1
ATOM 1488 C CA . LYS A 1 180 ? 3.161 12.700 17.989 1.00 94.31 180 LYS A CA 1
ATOM 1489 C C . LYS A 1 180 ? 3.238 12.606 16.465 1.00 94.31 180 LYS A C 1
ATOM 1491 O O . LYS A 1 180 ? 3.442 11.545 15.885 1.00 94.31 180 LYS A O 1
ATOM 1496 N N . THR A 1 181 ? 3.130 13.758 15.812 1.00 91.00 181 THR A N 1
ATOM 1497 C CA . THR A 1 181 ? 3.180 13.870 14.350 1.00 91.00 181 THR A CA 1
ATOM 1498 C C . THR A 1 181 ? 4.578 14.235 13.866 1.00 91.00 181 THR A C 1
ATOM 1500 O O . THR A 1 181 ? 5.275 15.038 14.488 1.00 91.00 181 THR A O 1
ATOM 1503 N N . ILE A 1 182 ? 4.955 13.704 12.704 1.00 90.38 182 ILE A N 1
ATOM 1504 C CA . ILE A 1 182 ? 6.186 14.057 11.992 1.00 90.38 182 ILE A CA 1
ATOM 1505 C C . ILE A 1 182 ? 5.848 14.642 10.621 1.00 90.38 182 ILE A C 1
ATOM 1507 O O . ILE A 1 182 ? 4.806 14.337 10.042 1.00 90.38 182 ILE A O 1
ATOM 1511 N N . GLN A 1 183 ? 6.752 15.452 10.076 1.00 90.81 183 GLN A N 1
ATOM 1512 C CA . GLN A 1 183 ? 6.650 15.956 8.711 1.00 90.81 183 GLN A CA 1
ATOM 1513 C C . GLN A 1 183 ? 7.873 15.505 7.914 1.00 90.81 183 GLN A C 1
ATOM 1515 O O . GLN A 1 183 ? 9.010 15.765 8.309 1.00 90.81 183 GLN A O 1
ATOM 1520 N N . LYS A 1 184 ? 7.631 14.819 6.795 1.00 88.19 184 LYS A N 1
ATOM 1521 C CA . LYS A 1 184 ? 8.660 14.276 5.902 1.00 88.19 184 LYS A CA 1
ATOM 1522 C C . LYS A 1 184 ? 8.335 14.603 4.450 1.00 88.19 184 LYS A C 1
ATOM 1524 O O . LYS A 1 184 ? 7.176 14.818 4.099 1.00 88.19 184 LYS A O 1
ATOM 1529 N N . VAL A 1 185 ? 9.369 14.686 3.617 1.00 85.44 185 VAL A N 1
ATOM 1530 C CA . VAL A 1 185 ? 9.225 14.966 2.183 1.00 85.44 185 VAL A CA 1
ATOM 1531 C C . VAL A 1 185 ? 9.146 13.643 1.431 1.00 85.44 185 VAL A C 1
ATOM 1533 O O . VAL A 1 185 ? 10.078 12.846 1.492 1.00 85.44 185 VAL A O 1
ATOM 1536 N N . ILE A 1 186 ? 8.055 13.432 0.695 1.00 82.69 186 ILE A N 1
ATOM 1537 C CA . ILE A 1 186 ? 7.856 12.234 -0.129 1.00 82.69 186 ILE A CA 1
ATOM 1538 C C . ILE A 1 186 ? 8.406 12.475 -1.535 1.00 82.69 186 ILE A C 1
ATOM 1540 O O . ILE A 1 186 ? 8.076 13.471 -2.186 1.00 82.69 186 ILE A O 1
ATOM 1544 N N . LYS A 1 187 ? 9.251 11.559 -2.016 1.00 77.12 187 LYS A N 1
ATOM 1545 C CA . LYS A 1 187 ? 9.815 11.599 -3.368 1.00 77.12 187 LYS A CA 1
ATOM 1546 C C . LYS A 1 187 ? 9.105 10.599 -4.266 1.00 77.12 187 LYS A C 1
ATOM 1548 O O . LYS A 1 187 ? 9.490 9.445 -4.358 1.00 77.12 187 LYS A O 1
ATOM 1553 N N . ASN A 1 188 ? 8.127 11.079 -5.023 1.00 65.81 188 ASN A N 1
ATOM 1554 C CA . ASN A 1 188 ? 7.306 10.236 -5.898 1.00 65.81 188 ASN A CA 1
ATOM 1555 C C . ASN A 1 188 ? 8.081 9.455 -6.979 1.00 65.81 188 ASN A C 1
ATOM 1557 O O . ASN A 1 188 ? 7.523 8.535 -7.565 1.00 65.81 188 ASN A O 1
ATOM 1561 N N . ASN A 1 189 ? 9.326 9.823 -7.290 1.00 65.44 189 ASN A N 1
ATOM 1562 C CA . ASN A 1 189 ? 10.184 9.092 -8.219 1.00 65.44 189 ASN A CA 1
ATOM 1563 C C . ASN A 1 189 ? 11.573 8.941 -7.587 1.00 65.44 189 ASN A C 1
ATOM 1565 O O . ASN A 1 189 ? 12.249 9.945 -7.356 1.00 65.44 189 ASN A O 1
ATOM 1569 N N . PHE A 1 190 ? 12.007 7.709 -7.337 1.00 65.44 190 PHE A N 1
ATOM 1570 C CA . PHE A 1 190 ? 13.395 7.417 -6.991 1.00 65.44 190 PHE A CA 1
ATOM 1571 C C . PHE A 1 190 ? 13.857 6.117 -7.652 1.00 65.44 190 PHE A C 1
ATOM 1573 O O . PHE A 1 190 ? 13.049 5.264 -8.025 1.00 65.44 190 PHE A O 1
ATOM 1580 N N . ILE A 1 191 ? 15.170 5.996 -7.828 1.00 67.06 191 ILE A N 1
ATOM 1581 C CA . ILE A 1 191 ? 15.815 4.789 -8.350 1.00 67.06 191 ILE A CA 1
ATOM 1582 C C . ILE A 1 191 ? 16.218 3.937 -7.152 1.00 67.06 191 ILE A C 1
ATOM 1584 O O . ILE A 1 191 ? 16.779 4.466 -6.194 1.00 67.06 191 ILE A O 1
ATOM 1588 N N . PHE A 1 192 ? 15.955 2.632 -7.213 1.00 66.25 192 PHE A N 1
ATOM 1589 C CA . PHE A 1 192 ? 16.186 1.711 -6.097 1.00 66.25 192 PHE A CA 1
ATOM 1590 C C . PHE A 1 192 ? 17.629 1.758 -5.566 1.00 66.25 192 PHE A C 1
ATOM 1592 O O . PHE A 1 192 ? 17.856 1.771 -4.365 1.00 66.25 192 PHE A O 1
ATOM 1599 N N . GLU A 1 193 ? 18.606 1.929 -6.455 1.00 66.88 193 GLU A N 1
ATOM 1600 C CA . GLU A 1 193 ? 20.031 2.080 -6.120 1.00 66.88 193 GLU A CA 1
ATOM 1601 C C . GLU A 1 193 ? 20.346 3.290 -5.216 1.00 66.88 193 GLU A C 1
ATOM 1603 O O . GLU A 1 193 ? 21.396 3.348 -4.581 1.00 66.88 193 GLU A O 1
ATOM 1608 N N . GLN A 1 194 ? 19.451 4.280 -5.137 1.00 69.25 194 GLN A N 1
ATOM 1609 C CA . GLN A 1 194 ? 19.604 5.434 -4.248 1.00 69.25 194 GLN A CA 1
ATOM 1610 C C . GLN A 1 194 ? 19.141 5.142 -2.815 1.00 69.25 194 GLN A C 1
ATOM 1612 O O . GLN A 1 194 ? 19.421 5.946 -1.924 1.00 69.25 194 GLN A O 1
ATOM 1617 N N . PHE A 1 195 ? 18.434 4.029 -2.591 1.00 70.12 195 PHE A N 1
ATOM 1618 C CA . PHE A 1 195 ? 17.791 3.703 -1.320 1.00 70.12 195 PHE A CA 1
ATOM 1619 C C . PHE A 1 195 ? 18.803 3.507 -0.185 1.00 70.12 195 PHE A C 1
ATOM 1621 O O . PHE A 1 195 ? 18.657 4.108 0.880 1.00 70.12 195 PHE A O 1
ATOM 1628 N N . ASP A 1 196 ? 19.893 2.779 -0.428 1.00 66.94 196 ASP A N 1
ATOM 1629 C CA . ASP A 1 196 ? 20.926 2.525 0.591 1.00 66.94 196 ASP A CA 1
ATOM 1630 C C . ASP A 1 196 ? 21.633 3.802 1.061 1.00 66.94 196 ASP A C 1
ATOM 1632 O O . ASP A 1 196 ? 22.075 3.902 2.202 1.00 66.94 196 ASP A O 1
ATOM 1636 N N . ASN A 1 197 ? 21.696 4.814 0.195 1.00 68.25 197 ASN A N 1
ATOM 1637 C CA . ASN A 1 197 ? 22.431 6.050 0.450 1.00 68.25 197 ASN A CA 1
ATOM 1638 C C . ASN A 1 197 ? 21.532 7.211 0.900 1.00 68.25 197 ASN A C 1
ATOM 1640 O O . ASN A 1 197 ? 22.034 8.304 1.172 1.00 68.25 197 ASN A O 1
ATOM 1644 N N . ASN A 1 198 ? 20.209 7.023 0.950 1.00 75.06 198 ASN A N 1
ATOM 1645 C CA . ASN A 1 198 ? 19.277 8.100 1.260 1.00 75.06 198 ASN A CA 1
ATOM 1646 C C . ASN A 1 198 ? 18.145 7.642 2.177 1.00 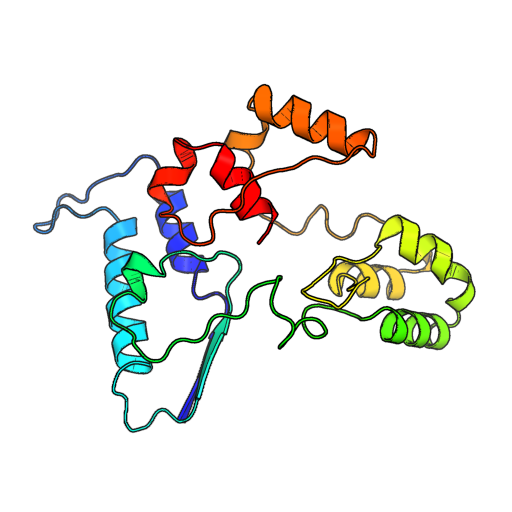75.06 198 ASN A C 1
ATOM 1648 O O . ASN A 1 198 ? 17.085 7.211 1.731 1.00 75.06 198 ASN A O 1
ATOM 1652 N N . ILE A 1 199 ? 18.345 7.860 3.473 1.00 76.00 199 ILE A N 1
ATOM 1653 C CA . ILE A 1 199 ? 17.378 7.514 4.515 1.00 76.00 199 ILE A CA 1
ATOM 1654 C C . ILE A 1 199 ? 16.030 8.229 4.379 1.00 76.00 199 ILE A C 1
ATOM 1656 O O . ILE A 1 199 ? 15.028 7.753 4.894 1.00 76.00 199 ILE A O 1
ATOM 1660 N N . GLU A 1 200 ? 15.961 9.354 3.662 1.00 77.88 200 GLU A N 1
ATOM 1661 C CA . GLU A 1 200 ? 14.683 10.029 3.420 1.00 77.88 200 GLU A CA 1
ATOM 1662 C C . GLU A 1 200 ? 13.803 9.257 2.421 1.00 77.88 200 GLU A C 1
ATOM 1664 O O . GLU A 1 200 ? 12.584 9.429 2.413 1.00 77.88 200 GLU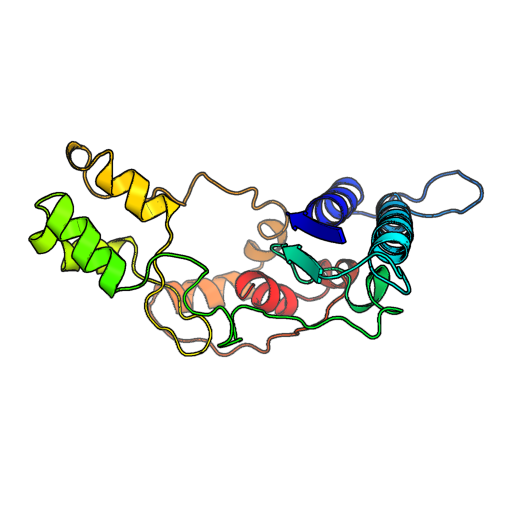 A O 1
ATOM 1669 N N . LEU A 1 201 ? 14.386 8.356 1.617 1.00 77.94 201 LEU A N 1
ATOM 1670 C CA . LEU A 1 201 ? 13.620 7.447 0.761 1.00 77.94 201 LEU A CA 1
ATOM 1671 C C . LEU A 1 201 ? 12.873 6.380 1.565 1.00 77.94 201 LEU A C 1
ATOM 1673 O O . LEU A 1 201 ? 11.840 5.910 1.094 1.00 77.94 201 LEU A O 1
ATOM 1677 N N . LEU A 1 202 ? 13.308 6.071 2.792 1.00 79.88 202 LEU A N 1
ATOM 1678 C CA . LEU A 1 202 ? 12.563 5.188 3.691 1.00 79.88 202 LEU A CA 1
ATOM 1679 C C . LEU A 1 202 ? 11.138 5.704 3.914 1.00 79.88 202 LEU A C 1
ATOM 1681 O O . LEU A 1 202 ? 10.188 4.937 3.835 1.00 79.88 202 LEU A O 1
ATOM 1685 N N . TRP A 1 203 ? 10.971 7.011 4.130 1.00 83.31 203 TRP A N 1
ATOM 1686 C CA . TRP A 1 203 ? 9.646 7.605 4.347 1.00 83.31 203 TRP A CA 1
ATOM 1687 C C . TRP A 1 203 ? 8.775 7.556 3.100 1.00 83.31 203 TRP A C 1
ATOM 1689 O O . TRP A 1 203 ? 7.561 7.471 3.208 1.00 83.31 203 TRP A O 1
ATOM 1699 N N . THR A 1 204 ? 9.392 7.595 1.919 1.00 79.88 204 THR A N 1
ATOM 1700 C CA . THR A 1 204 ? 8.675 7.405 0.654 1.00 79.88 204 THR A CA 1
ATOM 1701 C C . THR A 1 204 ? 8.216 5.958 0.503 1.00 79.88 204 THR A C 1
ATOM 1703 O O . THR A 1 204 ? 7.104 5.732 0.046 1.00 79.88 204 THR A O 1
ATOM 1706 N N . LEU A 1 205 ? 9.042 4.991 0.911 1.00 76.44 205 LEU A N 1
ATOM 1707 C CA . LEU A 1 205 ? 8.676 3.578 0.908 1.00 76.44 205 LEU A CA 1
ATOM 1708 C C . LEU A 1 205 ? 7.560 3.295 1.914 1.00 76.44 205 LEU A C 1
ATOM 1710 O O . LEU A 1 205 ? 6.575 2.701 1.535 1.00 76.44 205 LEU A O 1
ATOM 1714 N N . LEU A 1 206 ? 7.662 3.783 3.153 1.00 78.50 206 LEU A N 1
ATOM 1715 C CA . LEU A 1 206 ? 6.622 3.605 4.179 1.00 78.50 206 LEU A CA 1
ATOM 1716 C C . LEU A 1 206 ? 5.309 4.338 3.866 1.00 78.50 206 LEU A C 1
ATOM 1718 O O . LEU A 1 206 ? 4.292 4.086 4.508 1.00 78.50 206 LEU A O 1
ATOM 1722 N N . PHE A 1 207 ? 5.348 5.294 2.940 1.00 79.38 207 PHE A N 1
ATOM 1723 C CA . PHE A 1 207 ? 4.163 5.988 2.459 1.00 79.38 207 PHE A CA 1
ATOM 1724 C C . PHE A 1 207 ? 3.447 5.223 1.341 1.00 79.38 207 PHE A C 1
ATOM 1726 O O . PHE A 1 207 ? 2.265 5.465 1.129 1.00 79.38 207 PHE A O 1
ATOM 1733 N N . HIS A 1 208 ? 4.145 4.357 0.605 1.00 64.06 208 HIS A N 1
ATOM 1734 C CA . HIS A 1 208 ? 3.578 3.559 -0.481 1.00 64.06 208 HIS A CA 1
ATOM 1735 C C . HIS A 1 208 ? 3.227 2.153 0.003 1.00 64.06 208 HIS A C 1
ATOM 1737 O O . HIS A 1 208 ? 2.139 1.691 -0.400 1.00 64.06 208 HIS A O 1
#

Radius of gyration: 20.42 Å; chains: 1; bounding box: 55×32×53 Å

pLDDT: mean 85.06, std 10.74, range [58.28, 98.12]

Foldseek 3Di:
DEEEAEALCVLLVVQCVVQVVFDQDPDPVRDGSNLVSLVVLLVVVCCVPPPPPPYPYYYYYHQDPAACVRNVVPPPPDDDFDQQHPPCVCPQAHAPVNLCVLCVVLVNNVCSVVCCVQFFADGRNPGGTGTHHQLSVVCSVPVVVPHDPRPPPPDDCPLLVVLCPDPVNVVVVVCVVVVHDDDADADSDDHPVCSVVDSSVSVNSVRD